Protein AF-A0AAV6BEP6-F1 (afdb_monomer)

pLDDT: mean 86.12, std 17.47, range [42.25, 98.31]

Solvent-accessible surface area (backbone atoms only — not comparable to full-atom values): 11469 Å² total; per-residue (Å²): 138,88,84,88,87,88,91,88,84,76,76,74,72,68,64,63,60,65,64,65,67,69,74,76,78,74,82,71,76,75,74,74,75,80,60,56,38,45,66,38,92,60,95,47,77,57,70,86,49,90,52,92,59,35,44,26,66,52,41,72,70,72,54,55,73,67,78,48,38,45,61,59,88,94,12,47,54,71,45,78,59,55,52,69,66,55,43,76,52,45,75,74,50,64,57,86,39,70,61,44,45,52,48,50,51,33,44,73,72,69,46,76,80,80,68,68,78,68,85,67,76,60,89,65,57,53,66,42,50,47,64,43,48,75,72,66,54,57,69,48,61,54,56,34,72,48,66,73,24,58,59,71,47,48,54,33,35,50,73,37,71,65,26,50,45,50,33,22,58,78,67,75,44,87,69,55,68,68,66,37,40,61,130

Mean predicted aligned error: 10.34 Å

Sequence (183 aa):
MMRNAGTRTLKAAVQSLALLLCLAGMASGQKTAKKMVPDNPSPHPAPEQPIPYSHKQHLAFSLTCARCHTNPEPGKLMTFPETSTCMQCHATIATDKPAIQKLATYASSKEPIPWVRVYKVLPGIAWSHRAHLAAGVKCETCHGAVAEMATMSEVTSVTTMYSCLNCHEMNHAKSSCDTCHKH

Nearest PDB structures (foldseek):
  8x2j-assembly1_A  TM=7.658E-01  e=1.895E-08  Chloroflexus aurantiacus J-10-fl
  6loe-assembly1_A  TM=6.858E-01  e=1.534E-07  Roseiflexus castenholzii DSM 13941
  6f0k-assembly1_A  TM=7.068E-01  e=3.629E-07  Rhodothermus marinus DSM 4252

Radius of gyration: 28.2 Å; Cα contacts (8 Å, |Δi|>4): 179; chains: 1; bounding box: 95×55×67 Å

Structure (mmCIF, N/CA/C/O backbone):
data_AF-A0AAV6BEP6-F1
#
_entry.id   AF-A0AAV6BEP6-F1
#
loop_
_atom_site.group_PDB
_atom_site.id
_atom_site.type_symbol
_atom_site.label_atom_id
_atom_site.label_alt_id
_atom_site.label_comp_id
_atom_site.label_asym_id
_atom_site.label_entity_id
_atom_site.label_seq_id
_atom_site.pdbx_PDB_ins_code
_atom_site.Cartn_x
_atom_site.Cartn_y
_atom_site.Cartn_z
_atom_site.occupancy
_atom_site.B_iso_or_equiv
_atom_site.auth_seq_id
_atom_site.auth_comp_id
_atom_site.auth_asym_id
_atom_site.auth_atom_id
_atom_site.pdbx_PDB_model_num
ATOM 1 N N . MET A 1 1 ? 72.414 -41.904 42.671 1.00 42.41 1 MET A N 1
ATOM 2 C CA . MET A 1 1 ? 71.860 -41.724 41.310 1.00 42.41 1 MET A CA 1
ATOM 3 C C . MET A 1 1 ? 71.098 -40.405 41.268 1.00 42.41 1 MET A C 1
ATOM 5 O O . MET A 1 1 ? 69.986 -40.337 41.767 1.00 42.41 1 MET A O 1
ATOM 9 N N . MET A 1 2 ? 71.728 -39.344 40.760 1.00 42.94 2 MET A N 1
ATOM 10 C CA . MET A 1 2 ? 71.116 -38.019 40.581 1.00 42.94 2 MET A CA 1
ATOM 11 C C . MET A 1 2 ? 70.456 -37.970 39.199 1.00 42.94 2 MET A C 1
ATOM 13 O O . MET A 1 2 ? 71.108 -38.298 38.209 1.00 42.94 2 MET A O 1
ATOM 17 N N . ARG A 1 3 ? 69.177 -37.584 39.112 1.00 45.72 3 ARG A N 1
ATOM 18 C CA . ARG A 1 3 ? 68.521 -37.269 37.834 1.00 45.72 3 ARG A CA 1
ATOM 19 C C . ARG A 1 3 ? 68.166 -35.789 37.786 1.00 45.72 3 ARG A C 1
ATOM 21 O O . ARG A 1 3 ? 67.521 -35.254 38.679 1.00 45.72 3 A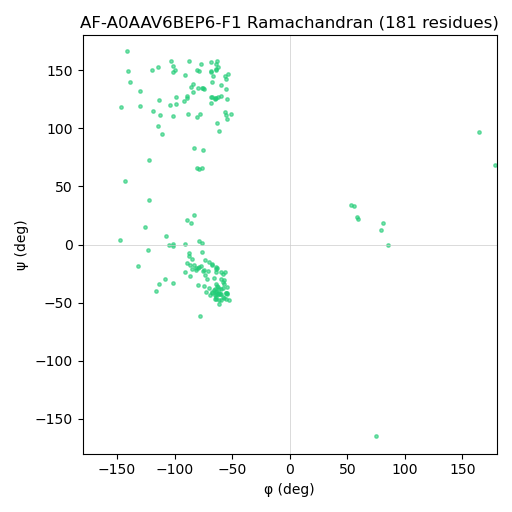RG A O 1
ATOM 28 N N . ASN A 1 4 ? 68.673 -35.180 36.723 1.00 42.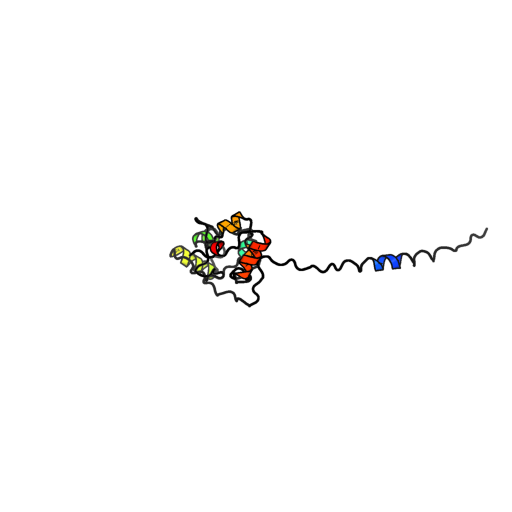25 4 ASN A N 1
ATOM 29 C CA . ASN A 1 4 ? 68.714 -33.767 36.406 1.00 42.25 4 ASN A CA 1
ATOM 30 C C . ASN A 1 4 ? 67.358 -33.302 35.848 1.00 42.25 4 ASN A C 1
ATOM 32 O O . ASN A 1 4 ? 66.782 -33.970 34.988 1.00 42.25 4 ASN A O 1
ATOM 36 N N . ALA A 1 5 ? 66.860 -32.166 36.333 1.00 54.03 5 ALA A N 1
ATOM 37 C CA . ALA A 1 5 ? 65.659 -31.501 35.845 1.00 54.03 5 ALA A CA 1
ATOM 38 C C . ALA A 1 5 ? 66.074 -30.288 35.009 1.00 54.03 5 ALA A C 1
ATOM 40 O O . ALA A 1 5 ? 66.719 -29.379 35.518 1.00 54.03 5 ALA A O 1
ATOM 41 N N . GLY A 1 6 ? 65.688 -30.249 33.735 1.00 50.41 6 GLY A N 1
ATOM 42 C CA . GLY A 1 6 ? 65.869 -29.043 32.933 1.00 50.41 6 GLY A CA 1
ATOM 43 C C . GLY A 1 6 ? 65.727 -29.294 31.444 1.00 50.41 6 GLY A C 1
ATOM 44 O O . GLY A 1 6 ? 66.695 -29.700 30.830 1.00 50.41 6 GLY A O 1
ATOM 45 N N . THR A 1 7 ? 64.531 -29.042 30.899 1.00 55.84 7 THR A N 1
ATOM 46 C CA . THR A 1 7 ? 64.267 -28.569 29.518 1.00 55.84 7 THR A CA 1
ATOM 47 C C . THR A 1 7 ? 62.746 -28.449 29.310 1.00 55.84 7 THR A C 1
ATOM 49 O O . THR A 1 7 ? 62.134 -29.243 28.596 1.00 55.84 7 THR A O 1
ATOM 52 N N . ARG A 1 8 ? 62.076 -27.495 29.969 1.00 54.59 8 ARG A N 1
ATOM 53 C CA . ARG A 1 8 ? 60.639 -27.217 29.748 1.00 54.59 8 ARG A CA 1
ATOM 54 C C . ARG A 1 8 ? 60.334 -25.715 29.823 1.00 54.59 8 ARG A C 1
ATOM 56 O O . ARG A 1 8 ? 59.490 -25.317 30.608 1.00 54.59 8 ARG A O 1
ATOM 63 N N . THR A 1 9 ? 61.003 -24.863 29.044 1.00 55.41 9 THR A N 1
ATOM 64 C CA . THR A 1 9 ? 60.701 -23.410 29.112 1.00 55.41 9 THR A CA 1
ATOM 65 C C . THR A 1 9 ? 60.839 -22.589 27.824 1.00 55.41 9 THR A C 1
ATOM 67 O O . THR A 1 9 ? 60.587 -21.395 27.892 1.00 55.41 9 THR A O 1
ATOM 70 N N . LEU A 1 10 ? 61.142 -23.148 26.639 1.00 52.97 10 LEU A N 1
ATOM 71 C CA . LEU A 1 10 ? 61.363 -22.294 25.444 1.00 52.97 10 LEU A CA 1
ATOM 72 C C . LEU A 1 10 ? 60.506 -22.539 24.189 1.00 52.97 10 LEU A C 1
ATOM 74 O O . LEU A 1 10 ? 60.589 -21.740 23.264 1.00 52.97 10 LEU A O 1
ATOM 78 N N . LYS A 1 11 ? 59.633 -23.554 24.125 1.00 46.16 11 LYS A N 1
ATOM 79 C CA . LYS A 1 11 ? 58.788 -23.766 22.922 1.00 46.16 11 LYS A CA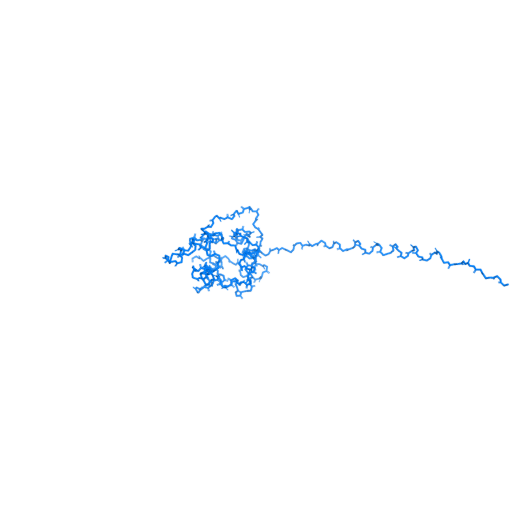 1
ATOM 80 C C . LYS A 1 11 ? 57.436 -23.035 22.929 1.00 46.16 11 LYS A C 1
ATOM 82 O O . LYS A 1 11 ? 56.836 -22.895 21.871 1.00 46.16 11 LYS A O 1
ATOM 87 N N . ALA A 1 12 ? 56.966 -22.542 24.075 1.00 49.41 12 ALA A N 1
ATOM 88 C CA . ALA A 1 12 ? 55.614 -21.983 24.191 1.00 49.41 12 ALA A CA 1
ATOM 89 C C . ALA A 1 12 ? 55.482 -20.511 23.743 1.00 49.41 12 ALA A C 1
ATOM 91 O O . ALA A 1 12 ? 54.374 -20.062 23.476 1.00 49.41 12 ALA A O 1
ATOM 92 N N . ALA A 1 13 ? 56.581 -19.755 23.631 1.00 50.66 13 ALA A N 1
ATOM 93 C CA . ALA A 1 13 ? 56.510 -18.317 23.340 1.00 50.66 13 ALA A CA 1
ATOM 94 C C . ALA A 1 13 ? 56.401 -17.975 21.839 1.00 50.66 13 ALA A C 1
ATOM 96 O O . ALA A 1 13 ? 55.923 -16.899 21.494 1.00 50.66 13 ALA A O 1
ATOM 97 N N . VAL A 1 14 ? 56.803 -18.878 20.934 1.00 48.31 14 VAL A N 1
ATOM 98 C CA . VAL A 1 14 ? 56.856 -18.588 19.483 1.00 48.31 14 VAL A CA 1
ATOM 99 C C . VAL A 1 14 ? 55.545 -18.942 18.761 1.00 48.31 14 VAL A C 1
ATOM 101 O O . VAL A 1 14 ? 55.223 -18.342 17.740 1.00 48.31 14 VAL A O 1
ATOM 104 N N . GLN A 1 15 ? 54.730 -19.856 19.303 1.00 46.62 15 GLN A N 1
ATOM 105 C CA . GLN A 1 15 ? 53.445 -20.238 18.691 1.00 46.62 15 GLN A CA 1
ATOM 106 C C . GLN A 1 15 ? 52.299 -19.259 18.990 1.00 46.62 15 GLN A C 1
ATOM 108 O O . GLN A 1 15 ? 51.336 -19.200 18.228 1.00 46.62 15 GLN A O 1
ATOM 113 N N . SER A 1 16 ? 52.413 -18.443 20.040 1.00 51.16 16 SER A N 1
ATOM 114 C CA . SER A 1 16 ? 51.368 -17.485 20.424 1.00 51.16 16 SER A CA 1
ATOM 115 C C . SER A 1 16 ? 51.353 -16.215 19.565 1.00 51.16 16 SER A C 1
ATOM 117 O O . SER A 1 16 ? 50.335 -15.533 19.513 1.00 51.16 16 SER A O 1
ATOM 119 N N . LEU A 1 17 ? 52.447 -15.900 18.855 1.00 47.22 17 LEU A N 1
ATOM 120 C CA . LEU A 1 17 ? 52.534 -14.694 18.019 1.00 47.22 17 LEU A CA 1
ATOM 121 C C . LEU A 1 17 ? 51.988 -14.911 16.594 1.00 47.22 17 LEU A C 1
ATOM 123 O O . LEU A 1 17 ? 51.474 -13.978 15.984 1.00 47.22 17 LEU A O 1
ATOM 127 N N . ALA A 1 18 ? 52.020 -16.146 16.079 1.00 48.56 18 ALA A N 1
ATOM 128 C CA . ALA A 1 18 ? 51.484 -16.474 14.753 1.00 48.56 18 ALA A CA 1
ATOM 129 C C . ALA A 1 18 ? 49.942 -16.493 14.711 1.00 48.56 18 ALA A C 1
ATOM 131 O O . ALA A 1 18 ? 49.348 -16.231 13.666 1.00 48.56 18 ALA A O 1
ATOM 132 N N . LEU A 1 19 ? 49.283 -16.753 15.847 1.00 47.16 19 LEU A N 1
ATOM 133 C CA . LEU A 1 19 ? 47.820 -16.819 15.925 1.00 47.16 19 LEU A CA 1
ATOM 134 C C . LEU A 1 19 ? 47.157 -15.431 16.033 1.00 47.16 19 LEU A C 1
ATOM 136 O O . LEU A 1 19 ? 46.004 -15.276 15.641 1.00 47.16 19 LEU A O 1
ATOM 140 N N . LEU A 1 20 ? 47.889 -14.405 16.487 1.00 48.56 20 LEU A N 1
ATOM 141 C CA . LEU A 1 20 ? 47.389 -13.024 16.537 1.00 48.56 20 LEU A CA 1
ATOM 142 C C . LEU A 1 20 ? 47.445 -12.291 15.185 1.00 48.56 20 LEU A C 1
ATOM 144 O O . LEU A 1 20 ? 46.694 -11.338 14.997 1.00 48.56 20 LEU A O 1
ATOM 148 N N . LEU A 1 21 ? 48.265 -12.732 14.222 1.00 47.47 21 LEU A N 1
ATOM 149 C CA . LEU A 1 21 ? 48.338 -12.093 12.897 1.00 47.47 21 LEU A CA 1
ATOM 150 C C . LEU A 1 21 ? 47.280 -12.585 11.890 1.00 47.47 21 LEU A C 1
ATOM 152 O O . LEU A 1 21 ? 47.083 -11.934 10.868 1.00 47.47 21 LEU A O 1
ATOM 156 N N . CYS A 1 22 ? 46.559 -13.679 12.161 1.00 46.09 22 CYS A N 1
ATOM 157 C CA . CYS A 1 22 ? 45.515 -14.175 11.247 1.00 46.09 22 CYS A CA 1
ATOM 158 C C . CYS A 1 22 ? 44.124 -13.546 11.467 1.00 46.09 22 CYS A C 1
ATOM 160 O O . CYS A 1 22 ? 43.240 -13.722 10.633 1.00 46.09 22 CYS A O 1
ATOM 162 N N . LEU A 1 23 ? 43.909 -12.788 12.549 1.00 52.00 23 LEU A N 1
ATOM 163 C CA . LEU A 1 23 ? 42.610 -12.167 12.865 1.00 52.00 23 LEU A CA 1
ATOM 164 C C . LEU A 1 23 ? 42.395 -10.784 12.221 1.00 52.00 23 LEU A C 1
ATOM 166 O O . LEU A 1 23 ? 41.290 -10.253 12.282 1.00 52.00 23 LEU A O 1
ATOM 170 N N . ALA A 1 24 ? 43.406 -10.202 11.571 1.00 53.81 24 ALA A N 1
ATOM 171 C CA . ALA A 1 24 ? 43.323 -8.849 11.007 1.00 53.81 24 ALA A CA 1
ATOM 172 C C . ALA A 1 24 ? 42.843 -8.788 9.536 1.00 53.81 24 ALA A C 1
ATOM 174 O O . ALA A 1 24 ? 42.759 -7.704 8.965 1.00 53.81 24 ALA A O 1
ATOM 175 N N . GLY A 1 25 ? 42.537 -9.926 8.900 1.00 51.12 25 GLY A N 1
ATOM 176 C CA . GLY A 1 25 ? 42.370 -10.009 7.440 1.00 51.12 25 GLY A CA 1
ATOM 177 C C . GLY A 1 25 ? 40.942 -10.036 6.883 1.00 51.12 25 GLY A C 1
ATOM 178 O O . GLY A 1 25 ? 40.792 -10.099 5.667 1.00 51.12 25 GLY A O 1
ATOM 179 N N . MET A 1 26 ? 39.888 -10.015 7.709 1.00 56.22 26 MET A N 1
ATOM 180 C CA . MET A 1 26 ? 38.500 -10.168 7.225 1.00 56.22 26 MET A CA 1
ATOM 181 C C . MET A 1 26 ? 37.573 -9.007 7.587 1.00 56.22 26 MET A C 1
ATOM 183 O O . MET A 1 26 ? 36.383 -9.196 7.813 1.00 56.22 26 MET A O 1
ATOM 187 N N . ALA A 1 27 ? 38.075 -7.775 7.546 1.00 54.50 27 ALA A N 1
ATOM 188 C CA . ALA A 1 27 ? 37.211 -6.623 7.299 1.00 54.50 27 ALA A CA 1
ATOM 189 C C . ALA A 1 27 ? 36.960 -6.516 5.784 1.00 54.50 27 ALA A C 1
ATOM 191 O O . ALA A 1 27 ? 37.425 -5.592 5.119 1.00 54.50 27 ALA A O 1
ATOM 192 N N . SER A 1 28 ? 36.261 -7.502 5.209 1.00 54.78 28 SER A N 1
ATOM 193 C CA . SER A 1 28 ? 35.686 -7.328 3.874 1.00 54.78 28 SER A CA 1
ATOM 194 C C . SER A 1 28 ? 34.664 -6.207 3.978 1.00 54.78 28 SER A C 1
ATOM 196 O O . SER A 1 28 ? 33.587 -6.398 4.539 1.00 54.78 28 SER A O 1
ATOM 198 N N . GLY A 1 29 ? 35.024 -5.026 3.473 1.00 47.75 29 GLY A N 1
ATOM 199 C CA . GLY A 1 29 ? 34.084 -3.936 3.281 1.00 47.75 29 GLY A CA 1
ATOM 200 C C . GLY A 1 29 ? 32.887 -4.479 2.514 1.00 47.75 29 GLY A C 1
ATOM 201 O O . GLY A 1 29 ? 33.014 -4.882 1.356 1.00 47.75 29 GLY A O 1
ATOM 202 N N . GLN A 1 30 ? 31.733 -4.540 3.176 1.00 49.28 30 GLN A N 1
ATOM 203 C CA . GLN A 1 30 ? 30.475 -4.812 2.507 1.0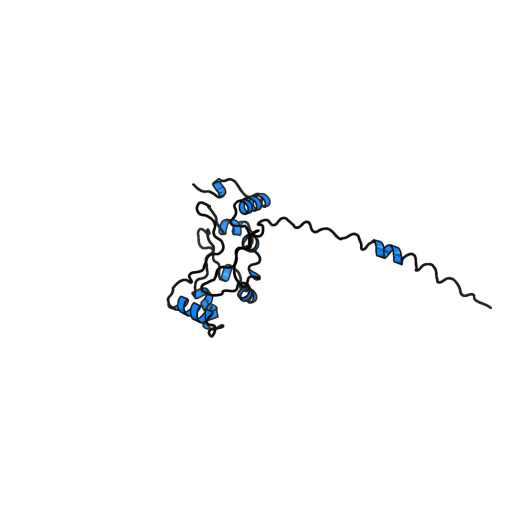0 49.28 30 GLN A CA 1
ATOM 204 C C . GLN A 1 30 ? 30.279 -3.667 1.516 1.00 49.28 30 GLN A C 1
ATOM 206 O O . GLN A 1 30 ? 29.853 -2.578 1.894 1.00 49.28 30 GLN A O 1
ATOM 211 N N . LYS A 1 31 ? 30.631 -3.888 0.244 1.00 48.50 31 LYS A N 1
ATOM 212 C CA . LYS A 1 31 ? 30.101 -3.067 -0.840 1.00 48.50 31 LYS A CA 1
ATOM 213 C C . LYS A 1 31 ? 28.592 -3.160 -0.678 1.00 48.50 31 LYS A C 1
ATOM 215 O O . LYS A 1 31 ? 28.027 -4.238 -0.853 1.00 48.50 31 LYS A O 1
ATOM 220 N N . THR A 1 32 ? 27.968 -2.077 -0.235 1.00 54.44 32 THR A N 1
ATOM 221 C CA . THR A 1 32 ? 26.521 -2.000 -0.100 1.00 54.44 32 THR A CA 1
ATOM 222 C C . THR A 1 32 ? 25.947 -2.342 -1.467 1.00 54.44 32 THR A C 1
ATOM 224 O O . THR A 1 32 ? 26.184 -1.636 -2.447 1.00 54.44 32 THR A O 1
ATOM 227 N N . ALA A 1 33 ? 25.291 -3.499 -1.575 1.00 61.50 33 ALA A N 1
ATOM 228 C CA . ALA A 1 33 ? 24.665 -3.900 -2.822 1.00 61.50 33 ALA A CA 1
ATOM 229 C C . ALA A 1 33 ? 23.718 -2.769 -3.243 1.00 61.50 33 ALA A C 1
ATOM 231 O O . ALA A 1 33 ? 22.891 -2.323 -2.442 1.00 61.50 33 ALA A O 1
ATOM 232 N N . LYS A 1 34 ? 23.883 -2.258 -4.468 1.00 69.31 34 LYS A N 1
ATOM 233 C CA . LYS A 1 34 ? 23.046 -1.180 -5.001 1.00 69.31 34 LYS A CA 1
ATOM 234 C C . LYS A 1 34 ? 21.587 -1.643 -4.930 1.00 69.31 34 LYS A C 1
ATOM 236 O O . LYS A 1 34 ? 21.224 -2.618 -5.584 1.00 69.31 34 LYS A O 1
ATOM 241 N N . LYS A 1 35 ? 20.761 -0.984 -4.106 1.00 82.44 35 LYS A N 1
ATOM 242 C CA . LYS A 1 35 ? 19.319 -1.267 -4.045 1.00 82.44 35 LYS A CA 1
ATOM 243 C C . LYS A 1 35 ? 18.700 -1.015 -5.421 1.00 82.44 35 LYS A C 1
ATOM 245 O O . LYS A 1 35 ? 18.998 -0.012 -6.066 1.00 82.44 35 LYS A O 1
ATOM 250 N N . MET A 1 36 ? 17.820 -1.921 -5.841 1.00 88.12 36 MET A N 1
ATOM 251 C CA . MET A 1 36 ? 17.145 -1.863 -7.142 1.00 88.12 36 MET A CA 1
ATOM 252 C C . MET A 1 36 ? 16.202 -0.659 -7.249 1.00 88.12 36 MET A C 1
ATOM 254 O O . MET A 1 36 ? 16.166 0.026 -8.268 1.00 88.12 36 MET A O 1
ATOM 258 N N . VAL A 1 37 ? 15.513 -0.370 -6.145 1.00 93.94 37 VAL A N 1
ATOM 259 C CA . VAL A 1 37 ? 14.777 0.868 -5.901 1.00 93.94 37 VAL A CA 1
ATOM 260 C C . VAL A 1 37 ? 15.421 1.530 -4.678 1.00 93.94 37 VAL A C 1
ATOM 262 O O . VAL A 1 37 ? 15.402 0.938 -3.595 1.00 93.94 37 VAL A O 1
ATOM 265 N N . PRO A 1 38 ? 16.042 2.709 -4.824 1.00 93.38 38 PRO A N 1
ATOM 266 C CA . PRO A 1 38 ? 16.652 3.419 -3.706 1.00 93.38 38 PRO A CA 1
ATOM 267 C C . PRO A 1 38 ? 15.623 3.946 -2.705 1.00 93.38 38 PRO A C 1
ATOM 269 O O . PRO A 1 38 ? 14.469 4.219 -3.053 1.00 93.38 38 PRO A O 1
ATOM 272 N N . ASP A 1 39 ? 16.081 4.173 -1.477 1.00 92.94 39 ASP A N 1
ATOM 273 C CA . ASP A 1 39 ? 15.308 4.896 -0.469 1.00 92.94 39 ASP A CA 1
ATOM 274 C C . ASP A 1 39 ? 15.086 6.353 -0.912 1.00 92.94 39 ASP A C 1
ATOM 276 O O . ASP A 1 39 ? 15.850 6.895 -1.719 1.00 92.94 39 ASP A O 1
ATOM 280 N N . ASN A 1 40 ? 14.029 6.989 -0.410 1.00 90.56 40 ASN A N 1
ATOM 281 C CA . ASN A 1 40 ? 13.775 8.394 -0.696 1.00 90.56 40 ASN A CA 1
ATOM 282 C C . ASN A 1 40 ? 14.851 9.272 -0.036 1.00 90.56 40 ASN A C 1
ATOM 284 O O . ASN A 1 40 ? 15.070 9.159 1.172 1.00 90.56 40 ASN A O 1
ATOM 288 N N . PRO A 1 41 ? 15.520 10.160 -0.795 1.00 87.44 41 PRO A N 1
ATOM 289 C CA . PRO A 1 41 ? 16.573 11.015 -0.250 1.00 87.44 41 PRO A CA 1
ATOM 290 C C . PRO A 1 41 ? 16.014 12.165 0.596 1.00 87.44 41 PRO A C 1
ATOM 292 O O . PRO A 1 41 ? 16.719 12.715 1.439 1.00 87.44 41 PRO A O 1
ATOM 295 N N . SER A 1 42 ? 14.757 12.543 0.367 1.00 85.75 42 SER A N 1
ATOM 296 C CA . SER A 1 42 ? 14.062 13.575 1.129 1.00 85.75 42 SER A CA 1
ATOM 297 C C . SER A 1 42 ? 13.116 12.942 2.150 1.00 85.75 42 SER A C 1
ATOM 299 O O . SER A 1 42 ? 12.571 11.871 1.892 1.00 85.75 42 SER A O 1
ATOM 301 N N . PRO A 1 43 ? 12.879 13.580 3.307 1.00 82.62 43 PRO A N 1
ATOM 302 C CA . PRO A 1 43 ? 11.853 13.120 4.231 1.00 82.62 43 PRO A CA 1
ATOM 303 C C . PRO A 1 43 ? 10.460 13.239 3.600 1.00 82.62 43 PRO A C 1
ATOM 305 O O . PRO A 1 43 ? 10.048 14.329 3.209 1.00 82.62 43 PRO A O 1
ATOM 308 N N . HIS A 1 44 ? 9.715 12.135 3.566 1.00 88.56 44 HIS A N 1
ATOM 309 C CA . HIS A 1 44 ? 8.280 12.120 3.272 1.00 88.56 44 HIS A CA 1
ATOM 310 C C . HIS A 1 44 ? 7.537 11.733 4.555 1.00 88.56 44 HIS A C 1
ATOM 312 O O . HIS A 1 44 ? 7.434 10.540 4.863 1.00 88.56 44 HIS A O 1
ATOM 318 N N . PRO A 1 45 ? 7.063 12.710 5.352 1.00 90.50 45 PRO A N 1
ATOM 319 C CA . PRO A 1 45 ? 6.324 12.426 6.574 1.00 90.50 45 PRO A CA 1
ATOM 320 C C . PRO A 1 45 ? 5.098 11.557 6.295 1.00 90.50 45 PRO A C 1
ATOM 322 O O . PRO A 1 45 ? 4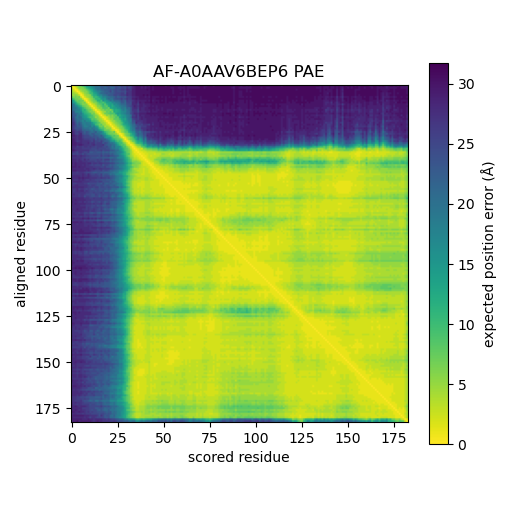.447 11.688 5.256 1.00 90.50 45 PRO A O 1
ATOM 325 N N . ALA A 1 46 ? 4.773 10.670 7.234 1.00 93.94 46 ALA A N 1
ATOM 326 C CA . ALA A 1 46 ? 3.557 9.878 7.138 1.00 93.94 46 ALA A CA 1
ATOM 327 C C . ALA A 1 46 ? 2.333 10.813 7.165 1.00 93.94 46 ALA A C 1
ATOM 329 O O . ALA A 1 46 ? 2.232 11.630 8.085 1.00 93.94 46 ALA A O 1
ATOM 330 N N . PRO A 1 47 ? 1.407 10.722 6.193 1.00 94.31 47 PRO A N 1
ATOM 331 C CA . PRO A 1 47 ? 0.189 11.515 6.242 1.00 94.31 47 PRO A CA 1
ATOM 332 C C . PRO A 1 47 ? -0.702 11.042 7.392 1.00 94.31 47 PRO A C 1
ATOM 334 O O . PRO A 1 47 ? -0.732 9.854 7.727 1.00 94.31 47 PRO A O 1
ATOM 337 N N . GLU A 1 48 ? -1.475 11.965 7.958 1.00 95.75 48 GLU A N 1
ATOM 338 C CA . GLU A 1 48 ? -2.530 11.610 8.899 1.00 95.75 48 GLU A CA 1
ATOM 339 C C . GLU A 1 48 ? -3.598 10.775 8.179 1.00 95.75 48 GLU A C 1
ATOM 341 O O . GLU A 1 48 ? -4.112 11.157 7.126 1.00 95.75 48 GLU A O 1
ATOM 346 N N . GLN A 1 49 ? -3.899 9.601 8.732 1.00 97.19 49 GLN A N 1
ATOM 347 C CA . GLN A 1 49 ? -4.896 8.690 8.180 1.00 97.19 49 GLN A CA 1
ATOM 348 C C . GLN A 1 49 ? -6.220 8.826 8.935 1.00 97.19 49 GLN A C 1
ATOM 350 O O . GLN A 1 49 ? -6.206 9.057 10.145 1.00 97.19 49 GLN A O 1
ATOM 355 N N . PRO A 1 50 ? -7.373 8.582 8.284 1.00 96.56 50 PRO A N 1
ATOM 356 C CA . PRO A 1 50 ? -8.668 8.624 8.964 1.00 96.56 50 PRO A CA 1
ATOM 357 C C . PRO A 1 50 ? -8.760 7.657 10.151 1.00 96.56 50 PRO A C 1
ATOM 359 O O . PRO A 1 50 ? -9.464 7.941 11.122 1.00 96.56 50 PRO A O 1
ATOM 362 N N . ILE A 1 51 ? -8.072 6.516 10.061 1.00 96.75 51 ILE A N 1
ATOM 363 C CA . ILE A 1 51 ? -7.918 5.519 11.121 1.00 96.75 51 ILE A CA 1
ATOM 364 C C . ILE A 1 51 ? -6.418 5.200 11.240 1.00 96.75 51 ILE A C 1
ATOM 366 O O . ILE A 1 51 ? -5.784 4.935 10.214 1.00 96.75 51 ILE A O 1
ATOM 370 N N . PRO A 1 52 ? -5.835 5.189 12.454 1.00 96.25 52 PRO A N 1
ATOM 371 C CA . PRO A 1 52 ? -4.415 4.903 12.656 1.00 96.25 52 PRO A CA 1
ATOM 372 C C . PRO A 1 52 ? -4.125 3.402 12.494 1.00 96.25 52 PRO A C 1
ATOM 374 O O . PRO A 1 52 ? -4.062 2.647 13.464 1.00 96.25 52 PRO A O 1
ATOM 377 N N . TYR A 1 53 ? -3.987 2.949 11.248 1.00 97.12 53 TYR A N 1
ATOM 378 C CA . TYR A 1 53 ? -3.683 1.557 10.918 1.00 97.12 53 TYR A CA 1
ATOM 379 C C . TYR A 1 53 ? -2.177 1.268 10.978 1.00 97.12 53 TYR A C 1
ATOM 381 O O . TYR A 1 53 ? -1.382 1.967 10.352 1.00 97.12 53 TYR A O 1
ATOM 389 N N . SER A 1 54 ? -1.807 0.181 11.663 1.00 97.69 54 SER A N 1
ATOM 390 C CA . SER A 1 54 ? -0.421 -0.276 11.820 1.00 97.69 54 SER A CA 1
ATOM 391 C C . SER A 1 54 ? -0.174 -1.596 11.098 1.00 97.69 54 SER A C 1
ATOM 393 O O . SER A 1 54 ? -0.664 -2.638 11.536 1.00 97.69 54 SER A O 1
ATOM 395 N N . HIS A 1 55 ? 0.625 -1.578 10.023 1.00 97.69 55 HIS A N 1
ATOM 396 C CA . HIS A 1 55 ? 1.056 -2.810 9.348 1.00 97.69 55 HIS A CA 1
ATOM 397 C C . HIS A 1 55 ? 1.871 -3.687 10.295 1.00 97.69 55 HIS A C 1
ATOM 399 O O . HIS A 1 55 ? 1.619 -4.886 10.371 1.00 97.69 55 HIS A O 1
ATOM 405 N N . LYS A 1 56 ? 2.765 -3.076 11.084 1.00 97.75 56 LYS A N 1
ATOM 406 C CA . LYS A 1 56 ? 3.574 -3.771 12.091 1.00 97.75 56 LYS A CA 1
ATOM 407 C C . LYS A 1 56 ? 2.740 -4.613 13.045 1.00 97.75 56 LYS A C 1
ATOM 409 O O . LYS A 1 56 ? 3.045 -5.777 13.282 1.00 97.75 56 LYS A O 1
ATOM 414 N N . GLN A 1 57 ? 1.662 -4.042 13.577 1.00 97.06 57 GLN A N 1
ATOM 415 C CA . GLN A 1 57 ? 0.808 -4.767 14.509 1.00 97.06 57 GLN A CA 1
ATOM 416 C C . GLN A 1 57 ? 0.036 -5.894 13.815 1.00 97.06 57 GLN A C 1
ATOM 418 O O . GLN A 1 57 ? -0.048 -6.989 14.356 1.00 97.06 57 GLN A O 1
ATOM 423 N N . HIS A 1 58 ? -0.522 -5.648 12.629 1.00 97.44 58 HIS A N 1
ATOM 424 C CA . HIS A 1 58 ? -1.339 -6.646 11.932 1.00 97.44 58 HIS A CA 1
ATOM 425 C C . HIS A 1 58 ? -0.503 -7.816 11.398 1.00 97.44 58 HIS A C 1
ATOM 427 O O . HIS A 1 58 ? -0.929 -8.966 11.479 1.00 97.44 58 HIS A O 1
ATOM 433 N N . LEU A 1 59 ? 0.706 -7.549 10.905 1.00 96.88 59 LEU A N 1
ATOM 434 C CA . LEU A 1 59 ? 1.609 -8.583 10.397 1.00 96.88 59 LEU A CA 1
ATOM 435 C C . LEU A 1 59 ? 2.246 -9.410 11.527 1.00 96.88 59 LEU A C 1
ATOM 437 O O . LEU A 1 59 ? 2.567 -10.577 11.310 1.00 96.88 59 LEU A O 1
ATOM 441 N N . ALA A 1 60 ? 2.311 -8.883 12.758 1.00 96.50 60 ALA A N 1
ATOM 442 C CA . ALA A 1 60 ? 2.682 -9.665 13.942 1.00 96.50 60 ALA A CA 1
ATOM 443 C C . ALA A 1 60 ? 1.682 -10.798 14.265 1.00 96.50 60 ALA A C 1
ATOM 445 O O . ALA A 1 60 ? 2.057 -11.768 14.917 1.00 96.50 60 ALA A O 1
ATOM 446 N N . PHE A 1 61 ? 0.441 -10.724 13.764 1.00 95.38 61 PHE A N 1
ATOM 447 C CA . PHE A 1 61 ? -0.554 -11.805 13.843 1.00 95.38 61 PHE A CA 1
ATOM 448 C C . PHE A 1 61 ? -0.490 -12.776 12.650 1.00 95.38 61 PHE A C 1
ATOM 450 O O . PHE A 1 61 ? -1.472 -13.449 12.343 1.00 95.38 61 PHE A O 1
ATOM 457 N N . SER A 1 62 ? 0.647 -12.831 11.946 1.00 93.44 62 SER A N 1
AT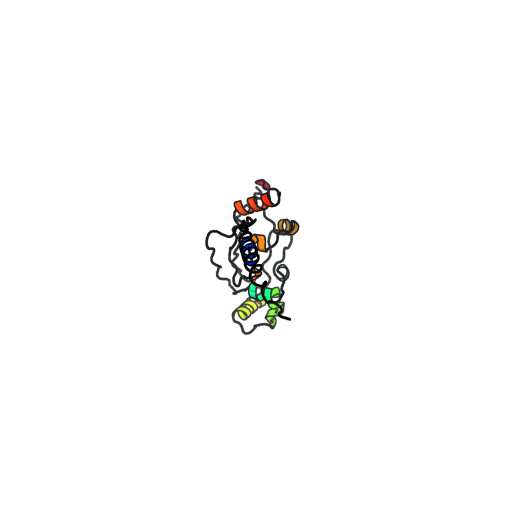OM 458 C CA . SER A 1 62 ? 0.878 -13.722 10.796 1.00 93.44 62 SER A CA 1
ATOM 459 C C . SER A 1 62 ? -0.110 -13.536 9.636 1.00 93.44 62 SER A C 1
ATOM 461 O O . SER A 1 62 ? -0.313 -14.440 8.824 1.00 93.44 62 SER A O 1
ATOM 463 N N . LEU A 1 63 ? -0.719 -12.353 9.530 1.00 96.19 63 LEU A N 1
ATOM 464 C CA . LEU A 1 63 ? -1.510 -11.983 8.363 1.00 96.19 63 LEU A CA 1
ATOM 465 C C . LEU A 1 63 ? -0.597 -11.811 7.145 1.00 96.19 63 LEU A C 1
ATOM 467 O O . LEU A 1 63 ? 0.557 -11.404 7.261 1.00 96.19 63 LEU A O 1
ATOM 471 N N . THR A 1 64 ? -1.121 -12.106 5.958 1.00 95.19 64 THR A N 1
ATOM 472 C CA . THR A 1 64 ? -0.389 -11.945 4.695 1.00 95.19 64 THR A CA 1
ATOM 473 C C . THR A 1 64 ? -0.824 -10.673 3.974 1.00 95.19 64 THR A C 1
ATOM 475 O O . THR A 1 64 ? -1.965 -10.230 4.107 1.00 95.19 64 THR A O 1
ATOM 478 N N . CYS A 1 65 ? 0.050 -10.098 3.143 1.00 95.31 65 CYS A N 1
ATOM 479 C CA . CYS A 1 65 ? -0.260 -8.889 2.367 1.00 95.31 65 CYS A CA 1
ATOM 480 C C . CYS A 1 65 ? -1.540 -9.057 1.524 1.00 95.31 65 CYS A C 1
ATOM 482 O O . CYS A 1 65 ? -2.402 -8.177 1.502 1.00 95.31 65 CYS A O 1
ATOM 484 N N . ALA A 1 66 ? -1.686 -10.225 0.888 1.00 93.31 66 ALA A N 1
ATOM 485 C CA . ALA A 1 66 ? -2.813 -10.569 0.021 1.00 93.31 66 ALA A CA 1
ATOM 486 C C . ALA A 1 66 ? -4.152 -10.699 0.765 1.00 93.31 66 ALA A C 1
ATOM 488 O O . ALA A 1 66 ? -5.209 -10.656 0.140 1.00 93.31 66 ALA A O 1
ATOM 489 N N . ARG A 1 67 ? -4.131 -10.833 2.100 1.00 94.94 67 ARG A N 1
ATOM 490 C CA . ARG A 1 67 ? -5.355 -10.898 2.904 1.00 94.94 67 ARG A CA 1
ATOM 491 C C . ARG A 1 67 ? -6.163 -9.603 2.832 1.00 94.94 67 ARG A C 1
ATOM 493 O O . ARG A 1 67 ? -7.391 -9.664 2.898 1.00 94.94 67 ARG A O 1
ATOM 500 N N . CYS A 1 68 ? -5.477 -8.465 2.720 1.00 95.56 68 CYS A N 1
ATOM 501 C CA . CYS A 1 68 ? -6.081 -7.131 2.700 1.00 95.56 68 CYS A CA 1
ATOM 502 C C . CYS A 1 68 ? -5.913 -6.435 1.344 1.00 95.56 68 CYS A C 1
ATOM 504 O O . CYS A 1 68 ? -6.793 -5.687 0.923 1.00 95.56 68 CYS A O 1
ATOM 506 N N . HIS A 1 69 ? -4.798 -6.679 0.655 1.00 95.75 69 HIS A N 1
ATOM 507 C CA . HIS A 1 69 ? -4.505 -6.071 -0.636 1.00 95.75 69 HIS A CA 1
ATOM 508 C C . HIS A 1 69 ? -4.780 -7.058 -1.761 1.00 95.75 69 HIS A C 1
ATOM 510 O O . HIS A 1 69 ? -4.036 -8.017 -1.960 1.00 95.75 69 HIS A O 1
ATOM 516 N N . THR A 1 70 ? -5.824 -6.787 -2.539 1.00 94.94 70 THR A N 1
ATOM 517 C CA . THR A 1 70 ? -6.171 -7.591 -3.716 1.00 94.94 70 THR A CA 1
ATOM 518 C C . THR A 1 70 ? -5.756 -6.881 -5.005 1.00 94.94 70 THR A C 1
ATOM 520 O O . THR A 1 70 ? -5.576 -5.662 -5.022 1.00 94.94 70 THR A O 1
ATOM 523 N N . ASN A 1 71 ? -5.592 -7.642 -6.090 1.00 95.69 71 ASN A N 1
ATOM 524 C CA . ASN A 1 71 ? -5.246 -7.124 -7.416 1.00 95.69 71 ASN A CA 1
ATOM 525 C C . ASN A 1 71 ? -6.308 -7.521 -8.458 1.00 95.69 71 ASN A C 1
ATOM 527 O O . ASN A 1 71 ? -6.064 -8.418 -9.272 1.00 95.69 71 ASN A O 1
ATOM 531 N N . PRO A 1 72 ? -7.500 -6.900 -8.427 1.00 94.25 72 PRO A N 1
ATOM 532 C CA . PRO A 1 72 ? -8.563 -7.217 -9.376 1.00 94.25 72 PRO A CA 1
ATOM 533 C C . PRO A 1 72 ? -8.141 -6.875 -10.811 1.00 94.25 72 PRO A C 1
ATOM 535 O O . PRO A 1 72 ? -7.251 -6.048 -11.024 1.00 94.25 72 PRO A O 1
ATOM 538 N N . GLU A 1 73 ? -8.773 -7.504 -11.804 1.00 93.25 73 GLU A N 1
ATOM 539 C CA . GLU A 1 73 ? -8.517 -7.218 -13.223 1.00 93.25 73 GLU A CA 1
ATOM 540 C C . GLU A 1 73 ? -8.710 -5.724 -13.556 1.00 93.25 73 GLU A C 1
ATOM 542 O O . GLU A 1 73 ? -9.620 -5.092 -13.016 1.00 93.25 73 GLU A O 1
ATOM 547 N N . PRO A 1 74 ? -7.878 -5.125 -14.436 1.00 92.19 74 PRO A N 1
ATOM 548 C CA . PRO A 1 74 ? -6.761 -5.722 -15.186 1.00 92.19 74 PRO A CA 1
ATOM 549 C C . PRO A 1 74 ? -5.426 -5.738 -14.409 1.00 92.19 74 PRO A C 1
ATOM 551 O O . PRO A 1 74 ? -4.342 -5.801 -14.986 1.00 92.19 74 PRO A O 1
ATOM 554 N N . GLY A 1 75 ? -5.466 -5.584 -13.085 1.00 93.81 75 GLY A N 1
ATOM 555 C CA . GLY A 1 75 ? -4.295 -5.693 -12.222 1.00 93.81 75 GLY A CA 1
ATOM 556 C C . GLY A 1 75 ? -3.413 -4.449 -12.162 1.00 93.81 75 GLY A C 1
ATOM 557 O O . GLY A 1 75 ? -2.251 -4.526 -11.755 1.00 93.81 75 GLY A O 1
ATOM 558 N N . LYS A 1 76 ? -3.941 -3.287 -12.564 1.00 92.75 76 LYS A N 1
ATOM 559 C CA . LYS A 1 76 ? -3.202 -2.015 -12.525 1.00 92.75 76 LYS A CA 1
ATOM 560 C C . LYS A 1 76 ? -2.849 -1.596 -11.095 1.00 92.75 76 LYS A C 1
ATOM 562 O O . LYS A 1 76 ? -1.704 -1.261 -10.808 1.00 92.75 76 LYS A O 1
ATOM 567 N N . LEU A 1 77 ? -3.814 -1.667 -10.183 1.00 92.38 77 LEU A N 1
ATOM 568 C CA . LEU A 1 77 ? -3.695 -1.173 -8.811 1.00 92.38 77 LEU A CA 1
ATOM 569 C C . LEU A 1 77 ? -3.879 -2.307 -7.796 1.00 92.38 77 LEU A C 1
ATOM 571 O O . LEU A 1 77 ? -4.625 -3.252 -8.047 1.00 92.38 77 LEU A O 1
ATOM 575 N N . MET A 1 78 ? -3.226 -2.189 -6.640 1.00 94.19 78 MET A N 1
ATOM 576 C CA . MET A 1 78 ? -3.619 -2.924 -5.438 1.00 94.19 78 MET A CA 1
ATOM 577 C C . MET A 1 78 ? -4.723 -2.144 -4.739 1.00 94.19 78 MET A C 1
ATOM 579 O O . MET A 1 78 ? -4.662 -0.912 -4.646 1.00 94.19 78 MET A O 1
ATOM 583 N N . THR A 1 79 ? -5.730 -2.856 -4.254 1.00 91.06 79 THR A N 1
ATOM 584 C CA . THR A 1 79 ? -6.851 -2.251 -3.538 1.00 91.06 79 THR A CA 1
ATOM 585 C C . THR A 1 79 ? -6.467 -1.894 -2.106 1.00 91.06 79 THR A C 1
ATOM 587 O O . THR A 1 79 ? -5.577 -2.501 -1.499 1.00 91.06 79 THR A O 1
ATOM 590 N N . PHE A 1 80 ? -7.175 -0.915 -1.547 1.00 94.00 80 PHE A N 1
ATOM 591 C CA . PHE A 1 80 ? -7.322 -0.820 -0.098 1.00 94.00 80 PHE A CA 1
ATOM 592 C C . PHE A 1 80 ? -8.395 -1.823 0.354 1.00 94.00 80 PHE A C 1
ATOM 594 O O . PHE A 1 80 ? -9.288 -2.130 -0.441 1.00 94.00 80 PHE A O 1
ATOM 601 N N . PRO A 1 81 ? -8.301 -2.379 1.572 1.00 93.31 81 PRO A N 1
ATOM 602 C CA . PRO A 1 81 ? -9.295 -3.325 2.058 1.00 93.31 81 PRO A CA 1
ATOM 603 C C . PRO A 1 81 ? -10.643 -2.635 2.278 1.00 93.31 81 PRO A C 1
ATOM 605 O O . PRO A 1 81 ? -10.710 -1.527 2.815 1.00 93.31 81 PRO A O 1
ATOM 608 N N . GLU A 1 82 ? -11.714 -3.335 1.917 1.00 94.56 82 GLU A N 1
ATOM 609 C CA . GLU A 1 82 ? -13.075 -2.985 2.323 1.00 94.56 82 GLU A CA 1
ATOM 610 C C . GLU A 1 82 ? -13.220 -3.056 3.849 1.00 94.56 82 GLU A C 1
ATOM 612 O O . GLU A 1 82 ? -12.557 -3.859 4.515 1.00 94.56 82 GLU A O 1
ATOM 617 N N . THR A 1 83 ? -14.146 -2.280 4.416 1.00 96.50 83 THR A N 1
ATOM 618 C CA . THR A 1 83 ? -14.417 -2.280 5.867 1.00 96.50 83 THR A CA 1
ATOM 619 C C . THR A 1 83 ? -14.795 -3.670 6.385 1.00 96.50 83 THR A C 1
ATOM 621 O O . THR A 1 83 ? -14.381 -4.060 7.477 1.00 96.50 83 THR A O 1
ATOM 624 N N . SER A 1 84 ? -15.487 -4.472 5.571 1.00 95.31 84 SER A N 1
ATOM 625 C CA . SER A 1 84 ? -15.826 -5.870 5.864 1.00 95.31 84 SER A CA 1
ATOM 626 C C . SER A 1 84 ? -14.600 -6.765 6.082 1.00 95.31 84 SER A C 1
ATOM 628 O O . SER A 1 84 ? -14.664 -7.710 6.867 1.00 95.31 84 SER A O 1
ATOM 630 N N . THR A 1 85 ? -13.460 -6.472 5.445 1.00 96.06 85 THR A N 1
ATOM 631 C CA . THR A 1 85 ? -12.207 -7.202 5.690 1.00 96.06 85 THR A CA 1
ATOM 632 C C . THR A 1 85 ? -11.713 -6.976 7.110 1.00 96.06 85 THR A C 1
ATOM 634 O O . THR A 1 85 ? -11.362 -7.934 7.793 1.00 96.06 85 THR A O 1
ATOM 637 N N . CYS A 1 86 ? -11.765 -5.732 7.579 1.00 97.06 86 CYS A N 1
ATOM 638 C CA . CYS A 1 86 ? -11.384 -5.370 8.938 1.00 97.06 86 CYS A CA 1
ATOM 639 C C . CYS A 1 86 ? -12.368 -5.951 9.971 1.00 97.06 86 CYS A C 1
ATOM 641 O O . CYS A 1 86 ? -11.959 -6.488 11.002 1.00 97.06 86 CYS A O 1
ATOM 643 N N . MET A 1 87 ? -13.672 -5.894 9.675 1.00 97.44 87 MET A N 1
ATOM 644 C CA . MET A 1 87 ? -14.727 -6.349 10.588 1.00 97.44 87 MET A CA 1
ATOM 645 C C . MET A 1 87 ? -14.789 -7.868 10.776 1.00 97.44 87 MET A C 1
ATOM 647 O O . MET A 1 87 ? -15.368 -8.312 11.762 1.00 97.44 87 MET A O 1
ATOM 651 N N . GLN A 1 88 ? -14.142 -8.667 9.920 1.00 96.69 88 GLN A N 1
ATOM 652 C CA . GLN A 1 88 ? -14.017 -10.118 10.138 1.00 96.69 88 GLN A CA 1
ATOM 653 C C . GLN A 1 88 ? -13.337 -10.473 11.470 1.00 96.69 88 GLN A C 1
ATOM 655 O O . GLN A 1 88 ? -13.592 -11.543 12.013 1.00 96.69 88 GLN A O 1
ATOM 660 N N . CYS A 1 89 ? -12.505 -9.578 12.009 1.00 97.56 89 CYS A N 1
ATOM 661 C CA . CYS A 1 89 ? -11.889 -9.730 13.329 1.00 97.56 89 CYS A CA 1
ATOM 662 C C . CYS A 1 89 ? -12.347 -8.635 14.303 1.00 97.56 89 CYS A C 1
ATOM 664 O O . CYS A 1 89 ? -12.624 -8.902 15.470 1.00 97.56 89 CYS A O 1
ATOM 666 N N . HIS A 1 90 ? -12.473 -7.392 13.834 1.00 97.88 90 HIS A N 1
ATOM 667 C CA . HIS A 1 90 ? -12.807 -6.251 14.691 1.00 97.88 90 HIS A CA 1
ATOM 668 C C . HIS A 1 90 ? -14.279 -6.163 15.113 1.00 97.88 90 HIS A C 1
ATOM 670 O O . HIS A 1 90 ? -14.636 -5.267 15.871 1.00 97.88 90 HIS A O 1
ATOM 676 N N . ALA A 1 91 ? -15.119 -7.118 14.704 1.00 97.06 91 ALA A N 1
ATOM 677 C CA . ALA A 1 91 ? -16.418 -7.329 15.339 1.00 97.06 91 ALA A CA 1
ATOM 678 C C . ALA A 1 91 ? -16.294 -7.779 16.810 1.00 97.06 91 ALA A C 1
ATOM 680 O O . ALA A 1 91 ? -17.226 -7.578 17.583 1.00 97.06 91 ALA A O 1
ATOM 681 N N . THR A 1 92 ? -15.161 -8.376 17.201 1.00 97.50 92 THR A N 1
ATOM 682 C CA . THR A 1 92 ? -14.934 -8.891 18.565 1.00 97.50 92 THR A CA 1
ATOM 683 C C . THR A 1 92 ? -13.595 -8.469 19.171 1.00 97.50 92 THR A C 1
ATOM 685 O O . THR A 1 92 ? -13.436 -8.508 20.388 1.00 97.50 92 THR A O 1
ATOM 688 N N . ILE A 1 93 ? -12.625 -8.041 18.358 1.00 96.88 93 ILE A N 1
ATOM 689 C CA . ILE A 1 93 ? -11.289 -7.649 18.824 1.00 96.88 93 ILE A CA 1
ATOM 690 C C . ILE A 1 93 ? -11.176 -6.129 18.961 1.00 96.88 93 ILE A C 1
ATOM 692 O O . ILE A 1 93 ? -11.358 -5.396 17.987 1.00 96.88 93 ILE A O 1
ATOM 696 N N . ALA A 1 94 ? -10.745 -5.676 20.146 1.00 96.62 94 ALA A N 1
ATOM 697 C CA . ALA A 1 94 ? -10.431 -4.276 20.453 1.00 96.62 94 ALA A CA 1
ATOM 698 C C . ALA A 1 94 ? -11.595 -3.299 20.188 1.00 96.62 94 ALA A C 1
ATOM 700 O O . ALA A 1 94 ? -11.381 -2.153 19.792 1.00 96.62 94 ALA A O 1
ATOM 701 N N . THR A 1 95 ? -12.829 -3.767 20.388 1.00 97.19 95 THR A N 1
ATOM 702 C CA . THR A 1 95 ? -14.082 -3.034 20.139 1.00 97.19 95 THR A CA 1
ATOM 703 C C . THR A 1 95 ? -14.254 -1.799 21.028 1.00 97.19 95 THR A C 1
ATOM 705 O O . THR A 1 95 ? -15.031 -0.900 20.715 1.00 97.19 95 THR A O 1
ATOM 708 N N . ASP A 1 96 ? -13.524 -1.742 22.137 1.00 97.44 96 ASP A N 1
ATOM 709 C CA . ASP A 1 96 ? -13.452 -0.626 23.075 1.00 97.44 96 ASP A CA 1
ATOM 710 C C . ASP A 1 96 ? -12.584 0.536 22.564 1.00 97.44 96 ASP A C 1
ATOM 712 O O . ASP A 1 96 ? -12.714 1.664 23.042 1.00 97.44 96 ASP A O 1
ATOM 716 N N . LYS A 1 97 ? -11.715 0.304 21.570 1.00 98.06 97 LYS A N 1
ATOM 717 C CA . LYS A 1 97 ? -10.817 1.344 21.059 1.00 98.06 97 LYS A CA 1
ATOM 718 C C . LYS A 1 97 ? -11.565 2.345 20.168 1.00 98.06 97 LYS A C 1
ATOM 720 O O . LYS A 1 97 ? -12.219 1.921 19.211 1.00 98.06 97 LYS A O 1
ATOM 725 N N . PRO A 1 98 ? -11.353 3.667 20.338 1.00 98.12 98 PRO A N 1
ATOM 726 C CA . PRO A 1 98 ? -11.994 4.692 19.503 1.00 98.12 98 PRO A CA 1
ATOM 727 C C . PRO A 1 98 ? -11.770 4.503 17.995 1.00 98.12 98 PRO A C 1
ATOM 729 O O . PRO A 1 98 ? -12.672 4.715 17.188 1.00 98.12 98 PRO A O 1
ATOM 732 N N . ALA A 1 99 ? -10.580 4.044 17.596 1.00 97.62 99 ALA A N 1
ATOM 733 C CA . ALA A 1 99 ? -10.264 3.756 16.196 1.00 97.62 99 ALA A CA 1
ATOM 734 C C . ALA A 1 99 ? -11.127 2.621 15.610 1.00 97.62 99 ALA A C 1
ATOM 736 O O . ALA A 1 99 ? -11.515 2.685 14.444 1.00 97.62 99 ALA A O 1
ATOM 737 N N . ILE A 1 100 ? -11.453 1.605 16.416 1.00 98.31 100 ILE A N 1
ATOM 738 C CA . ILE A 1 100 ? -12.292 0.474 16.001 1.00 98.31 100 ILE A CA 1
ATOM 739 C C . ILE A 1 100 ? -13.773 0.852 16.023 1.00 98.31 100 ILE A C 1
ATOM 741 O O . ILE A 1 100 ? -14.510 0.464 15.124 1.00 98.31 100 ILE A O 1
ATOM 745 N N . GLN A 1 101 ? -14.200 1.693 16.964 1.00 98.06 101 GLN A N 1
ATOM 746 C CA . GLN A 1 101 ? -15.541 2.286 16.931 1.00 98.06 101 GLN A CA 1
ATOM 747 C C . GLN A 1 101 ? -15.745 3.117 15.656 1.00 98.06 101 GLN A C 1
ATOM 749 O O . GLN A 1 101 ? -16.756 2.969 14.976 1.00 98.06 101 GLN A O 1
ATOM 754 N N . LYS A 1 102 ? -14.743 3.915 15.258 1.00 97.75 102 LYS A N 1
ATOM 755 C CA . LYS A 1 102 ? -14.764 4.659 13.990 1.00 97.75 102 LYS A CA 1
ATOM 756 C C . LYS A 1 102 ? -14.816 3.730 12.771 1.00 97.75 102 LYS A C 1
ATOM 758 O O . LYS A 1 102 ? -15.581 3.989 11.845 1.00 97.75 102 LYS A O 1
ATOM 763 N N . LEU A 1 103 ? -14.045 2.638 12.772 1.00 97.94 103 LEU A N 1
ATOM 764 C CA . LEU A 1 103 ? -14.135 1.593 11.745 1.00 97.94 103 LEU A CA 1
ATOM 765 C C . LEU A 1 103 ? -15.550 1.001 11.664 1.00 97.94 103 LEU A C 1
ATOM 767 O O . LEU A 1 103 ? -16.075 0.843 10.564 1.00 97.94 103 LEU A O 1
ATOM 771 N N . ALA A 1 104 ? -16.166 0.690 12.806 1.00 97.69 104 ALA A N 1
ATOM 772 C CA . ALA A 1 104 ? -17.512 0.133 12.861 1.00 97.69 104 ALA A CA 1
ATOM 773 C C . ALA A 1 104 ? -18.555 1.102 12.282 1.00 97.69 104 ALA A C 1
ATOM 775 O O . ALA A 1 104 ? -19.461 0.653 11.582 1.00 97.69 104 ALA A O 1
ATOM 776 N N . THR A 1 105 ? -18.391 2.414 12.489 1.00 97.69 105 THR A N 1
ATOM 777 C CA . THR A 1 105 ? -19.224 3.442 11.844 1.00 97.69 105 THR A CA 1
ATOM 778 C C . THR A 1 105 ? -19.099 3.406 10.322 1.00 97.69 105 THR A C 1
ATOM 780 O O . THR A 1 105 ? -20.120 3.364 9.644 1.00 97.69 105 THR A O 1
ATOM 783 N N . TYR A 1 106 ? -17.879 3.355 9.768 1.00 97.75 106 TYR A N 1
ATOM 784 C CA . TYR A 1 106 ? -17.700 3.208 8.314 1.00 97.75 106 TYR A CA 1
ATOM 785 C C . TYR A 1 106 ? -18.301 1.896 7.789 1.00 97.75 106 TYR A C 1
ATOM 787 O O . TYR A 1 106 ? -18.888 1.847 6.710 1.00 97.75 106 TYR A O 1
ATOM 795 N N . ALA A 1 107 ? -18.173 0.809 8.555 1.00 96.75 107 ALA A N 1
ATOM 796 C CA . ALA A 1 107 ? -18.717 -0.482 8.159 1.00 96.75 107 ALA A CA 1
ATOM 797 C C . ALA A 1 107 ? -20.254 -0.491 8.141 1.00 96.75 107 ALA A C 1
ATOM 799 O O . ALA A 1 107 ? -20.846 -1.051 7.219 1.00 96.75 107 ALA A O 1
ATOM 800 N N . SER A 1 108 ? -20.905 0.137 9.126 1.00 96.81 108 SER A N 1
ATOM 801 C CA . SER A 1 108 ? -22.368 0.193 9.221 1.00 96.81 108 SER A CA 1
ATOM 802 C C . SER A 1 108 ? -22.990 1.160 8.212 1.00 96.81 108 SER A C 1
ATOM 804 O O . SER A 1 108 ? -24.037 0.843 7.647 1.00 96.81 108 SER A O 1
ATOM 806 N N . SER A 1 109 ? -22.327 2.286 7.921 1.00 96.31 109 SER A N 1
ATOM 807 C CA . SER A 1 109 ? -22.752 3.225 6.873 1.00 96.31 109 SER A CA 1
ATOM 808 C C . SER A 1 109 ? -22.484 2.710 5.456 1.00 96.31 109 SER A C 1
ATOM 810 O O . SER A 1 109 ? -23.031 3.253 4.499 1.00 96.31 109 SER A O 1
ATOM 812 N N . LYS A 1 110 ? -21.682 1.642 5.315 1.00 93.44 110 LYS A N 1
ATOM 813 C CA . LYS A 1 110 ? -21.172 1.113 4.035 1.00 93.44 110 LYS A CA 1
ATOM 814 C C . LYS A 1 110 ? -20.343 2.137 3.254 1.00 93.44 110 LYS A C 1
ATOM 816 O O . LYS A 1 110 ? -20.185 2.009 2.041 1.00 93.44 110 LYS A O 1
ATOM 821 N N . GLU A 1 111 ? -19.805 3.137 3.940 1.00 91.19 111 GLU A N 1
ATOM 822 C CA . GLU A 1 111 ? -18.906 4.108 3.335 1.00 91.19 111 GLU A CA 1
ATOM 823 C C . GLU A 1 111 ? -17.468 3.576 3.361 1.00 91.19 111 GLU A C 1
ATOM 825 O O . GLU A 1 111 ? -17.004 3.063 4.387 1.00 91.19 111 GLU A O 1
ATOM 830 N N . PRO A 1 112 ? -16.720 3.699 2.253 1.00 93.31 112 PRO A N 1
ATOM 831 C CA . PRO A 1 112 ? -15.313 3.343 2.252 1.00 93.31 112 PRO A CA 1
ATOM 832 C C . PRO A 1 112 ? -14.526 4.306 3.145 1.00 93.31 112 PRO A C 1
ATOM 834 O O . PRO A 1 112 ? -14.787 5.510 3.188 1.00 93.31 112 PRO A O 1
ATOM 837 N N . ILE A 1 113 ? -13.500 3.787 3.819 1.00 96.62 113 ILE A N 1
ATOM 838 C CA . ILE A 1 113 ? -12.573 4.630 4.577 1.00 96.62 113 ILE A CA 1
ATOM 839 C C . ILE A 1 113 ? -11.817 5.521 3.575 1.00 96.62 113 ILE A C 1
ATOM 841 O O . ILE A 1 113 ? -11.194 4.986 2.649 1.00 96.62 113 ILE A O 1
ATOM 845 N N . PRO A 1 114 ? -11.817 6.856 3.742 1.00 96.00 114 PRO A N 1
ATOM 846 C CA . PRO A 1 114 ? -11.183 7.778 2.801 1.00 96.00 114 PRO A CA 1
ATOM 847 C C . PRO A 1 114 ? -9.659 7.826 3.006 1.00 96.00 114 PRO A C 1
ATOM 849 O O . PRO A 1 114 ? -9.102 8.837 3.427 1.00 96.00 114 PRO A O 1
ATOM 852 N N . TRP A 1 115 ? -8.976 6.706 2.755 1.00 96.12 115 TRP A N 1
ATOM 853 C CA . TRP A 1 115 ? -7.534 6.559 2.959 1.00 96.12 115 TRP A CA 1
ATOM 854 C C . TRP A 1 115 ? -6.727 7.617 2.203 1.00 96.12 115 TRP A C 1
ATOM 856 O O . TRP A 1 115 ? -6.903 7.825 0.998 1.00 96.12 115 TRP A O 1
ATOM 866 N N . VAL A 1 116 ? -5.757 8.222 2.891 1.00 95.75 116 VAL A N 1
ATOM 867 C CA . VAL A 1 116 ? -4.805 9.135 2.259 1.00 95.75 116 VAL A CA 1
ATOM 868 C C . VAL A 1 116 ? -3.720 8.308 1.582 1.00 95.75 116 VAL A C 1
ATOM 870 O O . VAL A 1 116 ? -2.892 7.659 2.223 1.00 95.75 116 VAL A O 1
ATOM 873 N N . ARG A 1 117 ? -3.731 8.307 0.248 1.00 93.69 117 ARG A N 1
ATOM 874 C CA . ARG A 1 117 ? -2.784 7.535 -0.563 1.00 93.69 117 ARG A CA 1
ATOM 875 C C . ARG A 1 117 ? -1.361 8.094 -0.442 1.00 93.69 117 ARG A C 1
ATOM 877 O O . ARG A 1 117 ? -1.133 9.238 -0.824 1.00 93.69 117 ARG A O 1
ATOM 884 N N . VAL A 1 118 ? -0.434 7.238 -0.002 1.00 94.75 118 VAL A N 1
ATOM 885 C CA . VAL A 1 118 ? 1.003 7.534 0.156 1.00 94.75 118 VAL A CA 1
ATOM 886 C C . VAL A 1 118 ? 1.736 7.503 -1.187 1.00 94.75 118 VAL A C 1
ATOM 888 O O . VAL A 1 118 ? 2.226 8.526 -1.637 1.00 94.75 118 VAL A O 1
ATOM 891 N N . TYR A 1 119 ? 1.751 6.356 -1.873 1.00 93.00 119 TYR A N 1
ATOM 892 C CA . TYR A 1 119 ? 2.409 6.230 -3.178 1.00 93.00 119 TYR A CA 1
ATOM 893 C C . TYR A 1 119 ? 1.442 6.575 -4.313 1.00 93.00 119 TYR A C 1
ATOM 895 O O . TYR A 1 119 ? 0.358 5.985 -4.421 1.00 93.00 119 TYR A O 1
ATOM 903 N N . LYS A 1 120 ? 1.846 7.507 -5.181 1.00 89.25 120 LYS A N 1
ATOM 904 C CA . LYS A 1 120 ? 1.101 7.914 -6.379 1.00 89.25 120 LYS A CA 1
ATOM 905 C C . LYS A 1 120 ? 2.027 7.890 -7.588 1.00 89.25 120 LYS A C 1
ATOM 907 O O . LYS A 1 120 ? 3.004 8.625 -7.639 1.00 89.25 120 LYS A O 1
ATOM 912 N N . VAL A 1 121 ? 1.691 7.060 -8.568 1.00 88.69 121 VAL A N 1
ATOM 913 C CA . VAL A 1 121 ? 2.298 7.139 -9.899 1.00 88.69 121 VAL A CA 1
ATOM 914 C C . VAL A 1 121 ? 1.662 8.324 -10.628 1.00 88.69 121 VAL A C 1
ATOM 916 O O . VAL A 1 121 ? 0.443 8.505 -10.557 1.00 88.69 121 VAL A O 1
ATOM 919 N N . LEU A 1 122 ? 2.480 9.150 -11.284 1.00 87.69 122 LEU A N 1
ATOM 920 C CA . LEU A 1 122 ? 2.006 10.345 -11.981 1.00 87.69 122 LEU A CA 1
ATOM 921 C C . LEU A 1 122 ? 1.066 9.993 -13.152 1.00 87.69 122 LEU A C 1
ATOM 923 O O . LEU A 1 122 ? 1.216 8.932 -13.770 1.00 87.69 122 LEU A O 1
ATOM 927 N N . PRO A 1 123 ? 0.110 10.880 -13.490 1.00 86.19 123 PRO A N 1
ATOM 928 C CA . PRO A 1 123 ? -0.713 10.726 -14.687 1.00 86.19 123 PRO A CA 1
ATOM 929 C C . PRO A 1 123 ? 0.139 10.558 -15.955 1.00 86.19 123 PRO A C 1
ATOM 931 O O . PRO A 1 123 ? 1.216 11.136 -16.068 1.00 86.19 123 PRO A O 1
ATOM 934 N N . GLY A 1 124 ? -0.352 9.772 -16.918 1.00 87.12 124 GLY A N 1
ATOM 935 C CA . GLY A 1 124 ? 0.357 9.496 -18.177 1.00 87.12 124 GLY A CA 1
ATOM 936 C C . GLY A 1 124 ? 1.365 8.340 -18.115 1.00 87.12 124 GLY A C 1
ATOM 937 O O . GLY A 1 124 ? 1.973 8.010 -19.131 1.00 87.12 124 GLY A O 1
ATOM 938 N N . ILE A 1 125 ? 1.524 7.695 -16.954 1.00 91.69 125 ILE A N 1
ATOM 939 C CA . ILE A 1 125 ? 2.350 6.493 -16.806 1.00 91.69 125 ILE A CA 1
ATOM 940 C C . ILE A 1 125 ? 1.459 5.242 -16.831 1.00 91.69 125 ILE A C 1
ATOM 942 O O . ILE A 1 125 ? 0.570 5.053 -15.998 1.00 91.69 125 ILE A O 1
ATOM 946 N N . ALA A 1 126 ? 1.711 4.359 -17.791 1.00 90.69 126 ALA A N 1
ATOM 947 C CA . ALA A 1 126 ? 1.156 3.023 -17.866 1.00 90.69 126 ALA A CA 1
ATOM 948 C C . ALA A 1 126 ? 1.895 2.100 -16.893 1.00 90.69 126 ALA A C 1
ATOM 950 O O . ALA A 1 126 ? 3.060 1.766 -17.083 1.00 90.69 126 ALA A O 1
ATOM 951 N N . TRP A 1 127 ? 1.191 1.658 -15.854 1.00 92.69 127 TRP A N 1
ATOM 952 C CA . TRP A 1 127 ? 1.771 0.807 -14.825 1.00 92.69 127 TRP A CA 1
ATOM 953 C C . TRP A 1 127 ? 0.805 -0.288 -14.357 1.00 92.69 127 TRP A C 1
ATOM 955 O O . TRP A 1 127 ? -0.418 -0.119 -14.394 1.00 92.69 127 TRP A O 1
ATOM 965 N N . SER A 1 128 ? 1.358 -1.433 -13.941 1.00 94.56 128 SER A N 1
ATOM 966 C CA . SER A 1 128 ? 0.588 -2.591 -13.482 1.00 94.56 128 SER A CA 1
ATOM 967 C C . SER A 1 128 ? 1.290 -3.369 -12.379 1.00 94.56 128 SER A C 1
ATOM 969 O O . SER A 1 128 ? 2.333 -3.968 -12.627 1.00 94.56 128 SER A O 1
ATOM 971 N N . HIS A 1 129 ? 0.680 -3.454 -11.193 1.00 96.62 129 HIS A N 1
ATOM 972 C CA . HIS A 1 129 ? 1.146 -4.375 -10.150 1.00 96.62 129 HIS A CA 1
ATOM 973 C C . HIS A 1 129 ? 1.214 -5.816 -10.656 1.00 96.62 129 HIS A C 1
ATOM 975 O O . HIS A 1 129 ? 2.196 -6.496 -10.392 1.00 96.62 129 HIS A O 1
ATOM 981 N N . ARG A 1 130 ? 0.216 -6.275 -11.422 1.00 96.44 130 ARG A N 1
ATOM 982 C CA . ARG A 1 130 ? 0.170 -7.646 -11.946 1.00 96.44 130 ARG A CA 1
ATOM 983 C C . ARG A 1 130 ? 1.404 -8.021 -12.746 1.00 96.44 130 ARG A C 1
ATOM 985 O O . ARG A 1 130 ? 1.956 -9.090 -1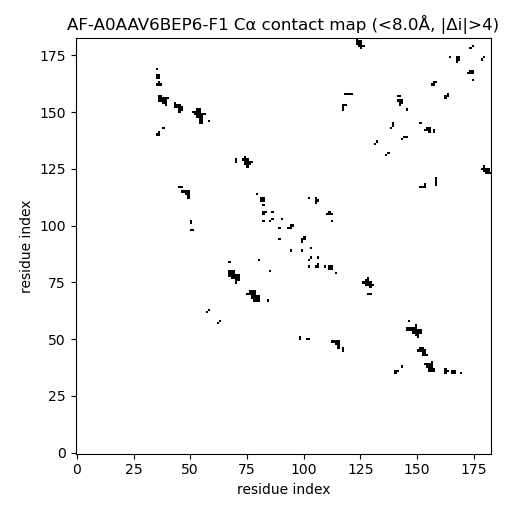2.521 1.00 96.44 130 ARG A O 1
ATOM 992 N N . ALA A 1 131 ? 1.830 -7.151 -13.661 1.00 95.94 131 ALA A N 1
ATOM 993 C CA . ALA A 1 131 ? 3.012 -7.402 -14.480 1.00 95.94 131 ALA A CA 1
ATOM 994 C C . ALA A 1 131 ? 4.274 -7.558 -13.613 1.00 95.94 131 ALA A C 1
ATOM 996 O O . ALA A 1 131 ? 5.058 -8.478 -13.828 1.00 95.94 131 ALA A O 1
ATOM 997 N N . HIS A 1 132 ? 4.434 -6.710 -12.594 1.00 96.44 132 HIS A N 1
ATOM 998 C CA . HIS A 1 132 ? 5.590 -6.754 -11.694 1.00 96.44 132 HIS A CA 1
ATOM 999 C C . HIS A 1 132 ? 5.541 -7.957 -10.740 1.00 96.44 132 HIS A C 1
ATOM 1001 O O . HIS A 1 132 ? 6.550 -8.629 -10.546 1.00 96.44 132 HIS A O 1
ATOM 1007 N N . LEU A 1 133 ? 4.365 -8.280 -10.194 1.00 96.44 133 LEU A N 1
ATOM 1008 C CA . LEU A 1 133 ? 4.163 -9.463 -9.354 1.00 96.44 133 LEU A CA 1
ATOM 1009 C C . LEU A 1 133 ? 4.403 -10.756 -10.146 1.00 96.44 133 LEU A C 1
ATOM 1011 O O . LEU A 1 133 ? 5.050 -11.668 -9.640 1.00 96.44 133 LEU A O 1
ATOM 1015 N N . ALA A 1 134 ? 3.947 -10.823 -11.402 1.00 96.31 134 ALA A N 1
ATOM 1016 C CA . ALA A 1 134 ? 4.195 -11.959 -12.293 1.00 96.31 134 ALA A CA 1
ATOM 1017 C C . ALA A 1 134 ? 5.683 -12.116 -12.650 1.00 96.31 134 ALA A C 1
ATOM 1019 O O . ALA A 1 134 ? 6.147 -13.233 -12.857 1.00 96.31 134 ALA A O 1
ATOM 1020 N N . ALA A 1 135 ? 6.439 -11.015 -12.668 1.00 96.44 135 ALA A N 1
ATOM 1021 C CA . ALA A 1 135 ? 7.894 -11.025 -12.807 1.00 96.44 135 ALA A CA 1
ATOM 1022 C C . ALA A 1 135 ? 8.636 -11.379 -11.498 1.00 96.44 135 ALA A C 1
ATOM 1024 O O . ALA A 1 135 ? 9.863 -11.358 -11.465 1.00 96.44 135 ALA A O 1
ATOM 1025 N N . GLY A 1 136 ? 7.918 -11.694 -10.413 1.00 95.75 136 GLY A N 1
ATOM 1026 C CA . GLY A 1 136 ? 8.503 -12.087 -9.129 1.00 95.75 136 GLY A CA 1
ATOM 1027 C C . GLY A 1 136 ? 9.012 -10.923 -8.274 1.00 95.75 136 GLY A C 1
ATOM 1028 O O . GLY A 1 136 ? 9.716 -11.152 -7.288 1.00 95.75 136 GLY A O 1
ATOM 1029 N N . VAL A 1 137 ? 8.665 -9.677 -8.617 1.00 96.31 137 VAL A N 1
ATOM 1030 C CA . VAL A 1 137 ? 9.043 -8.504 -7.818 1.00 96.31 137 VAL A CA 1
ATOM 1031 C C . VAL A 1 137 ? 8.299 -8.534 -6.484 1.00 96.31 137 VAL A C 1
ATOM 1033 O O . VAL A 1 137 ? 7.073 -8.642 -6.437 1.00 96.31 137 VAL A O 1
ATOM 1036 N N . LYS A 1 138 ? 9.049 -8.420 -5.385 1.00 95.62 138 LYS A N 1
ATOM 1037 C CA . LYS A 1 138 ? 8.500 -8.425 -4.025 1.00 95.62 138 LYS A CA 1
A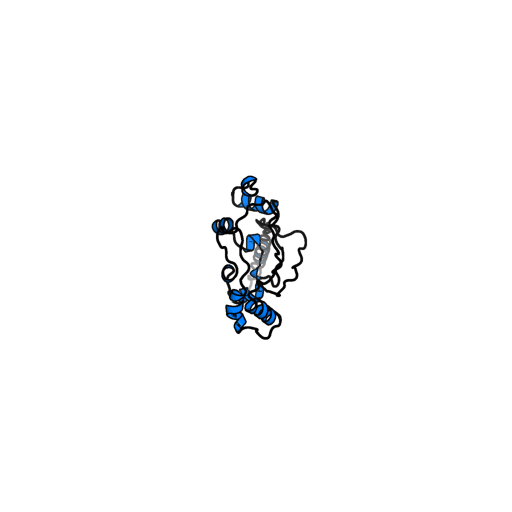TOM 1038 C C . LYS A 1 138 ? 7.937 -7.055 -3.646 1.00 95.62 138 LYS A C 1
ATOM 1040 O O . LYS A 1 138 ? 8.456 -6.023 -4.071 1.00 95.62 138 LYS A O 1
ATOM 1045 N N . CYS A 1 139 ? 6.918 -7.036 -2.787 1.00 95.62 139 CYS A N 1
ATOM 1046 C CA . CYS A 1 139 ? 6.282 -5.806 -2.305 1.00 95.62 139 CYS A CA 1
ATOM 1047 C C . CYS A 1 139 ? 7.299 -4.847 -1.668 1.00 95.62 139 CYS A C 1
ATOM 1049 O O . CYS A 1 139 ? 7.269 -3.642 -1.908 1.00 95.62 139 CYS A O 1
ATOM 1051 N N . GLU A 1 140 ? 8.225 -5.396 -0.886 1.00 95.12 140 GLU A N 1
ATOM 1052 C CA . GLU A 1 140 ? 9.219 -4.666 -0.102 1.00 95.12 140 GLU A CA 1
ATOM 1053 C C . GLU A 1 140 ? 10.289 -4.013 -0.975 1.00 95.12 140 GLU A C 1
ATOM 1055 O O . GLU A 1 140 ? 10.888 -3.019 -0.569 1.00 95.12 140 GLU A O 1
ATOM 1060 N N . THR A 1 141 ? 10.499 -4.523 -2.194 1.00 95.38 141 THR A N 1
ATOM 1061 C CA . THR A 1 141 ? 11.386 -3.885 -3.172 1.00 95.38 141 THR A CA 1
ATOM 1062 C C . THR A 1 141 ? 10.905 -2.473 -3.489 1.00 95.38 141 THR A C 1
ATOM 1064 O O . THR A 1 141 ? 11.723 -1.571 -3.613 1.00 95.38 141 THR A O 1
ATOM 1067 N N . CYS A 1 142 ? 9.588 -2.269 -3.580 1.00 95.19 142 CYS A N 1
ATOM 1068 C CA . CYS A 1 142 ? 8.991 -0.983 -3.929 1.00 95.19 142 CYS A CA 1
ATOM 1069 C C . CYS A 1 142 ? 8.451 -0.215 -2.721 1.00 95.19 142 CYS A C 1
ATOM 1071 O O . CYS A 1 142 ? 8.493 1.005 -2.727 1.00 95.19 142 CYS A O 1
ATOM 1073 N N . HIS A 1 143 ? 7.942 -0.884 -1.689 1.00 95.75 143 HIS A N 1
ATOM 1074 C CA . HIS A 1 143 ? 7.289 -0.222 -0.553 1.00 95.75 143 HIS A CA 1
ATOM 1075 C C . HIS A 1 143 ? 8.143 -0.184 0.721 1.00 95.75 143 HIS A C 1
ATOM 1077 O O . HIS A 1 143 ? 7.710 0.386 1.722 1.00 95.75 143 HIS A O 1
ATOM 1083 N N . GLY A 1 144 ? 9.356 -0.743 0.686 1.00 94.38 144 GLY A N 1
ATOM 1084 C CA . GLY A 1 144 ? 10.247 -0.840 1.839 1.00 94.38 144 GLY A CA 1
ATOM 1085 C C . GLY A 1 144 ? 9.806 -1.914 2.836 1.00 94.38 144 GLY A C 1
ATOM 1086 O O . GLY A 1 144 ? 8.982 -2.775 2.533 1.00 94.38 144 GLY A O 1
ATOM 1087 N N . ALA A 1 145 ? 10.354 -1.868 4.050 1.00 95.50 145 ALA A N 1
ATOM 1088 C CA . ALA A 1 145 ? 10.054 -2.831 5.110 1.00 95.50 145 ALA A CA 1
ATOM 1089 C C . ALA A 1 145 ? 8.681 -2.567 5.762 1.00 95.50 145 ALA A C 1
ATOM 1091 O O . ALA A 1 145 ? 8.598 -2.208 6.934 1.00 95.50 145 ALA A O 1
ATOM 1092 N N . VAL A 1 146 ? 7.591 -2.730 5.001 1.00 96.12 146 VAL A N 1
ATOM 1093 C CA . VAL A 1 146 ? 6.209 -2.451 5.446 1.00 96.12 146 VAL A CA 1
ATOM 1094 C C . VAL A 1 146 ? 5.833 -3.241 6.703 1.00 96.12 146 VAL A C 1
ATOM 1096 O O . VAL A 1 146 ? 5.093 -2.736 7.546 1.00 96.12 146 VAL A O 1
ATOM 1099 N N . ALA A 1 147 ? 6.403 -4.438 6.878 1.00 96.00 147 ALA A N 1
ATOM 1100 C CA . ALA A 1 147 ? 6.249 -5.254 8.083 1.00 96.00 147 ALA A CA 1
ATOM 1101 C C . ALA A 1 147 ? 6.669 -4.549 9.380 1.00 96.00 147 ALA A C 1
ATOM 1103 O O . ALA A 1 147 ? 6.141 -4.862 10.438 1.00 96.00 147 ALA A O 1
ATOM 1104 N N . GLU A 1 148 ? 7.542 -3.546 9.301 1.00 95.81 148 GLU A N 1
ATOM 1105 C CA . GLU A 1 148 ? 8.024 -2.795 10.461 1.00 95.81 148 GLU A CA 1
ATOM 1106 C C . GLU A 1 148 ? 7.340 -1.429 10.620 1.00 95.81 148 GLU A C 1
ATOM 1108 O O . GLU A 1 148 ? 7.622 -0.687 11.565 1.00 95.81 148 GLU A O 1
ATOM 1113 N N . MET A 1 149 ? 6.412 -1.079 9.723 1.00 95.94 149 MET A N 1
ATOM 1114 C CA . MET A 1 149 ? 5.794 0.243 9.684 1.00 95.94 149 MET A CA 1
ATOM 1115 C C . MET A 1 149 ? 4.551 0.314 10.572 1.00 95.94 149 MET A C 1
ATOM 1117 O O . MET A 1 149 ? 3.507 -0.277 10.283 1.00 95.94 149 MET A O 1
ATOM 1121 N N . ALA A 1 150 ? 4.647 1.098 11.647 1.00 95.88 150 ALA A N 1
ATOM 1122 C CA . ALA A 1 150 ? 3.488 1.470 12.458 1.00 95.88 150 ALA A CA 1
ATOM 1123 C C . ALA A 1 150 ? 2.563 2.464 11.736 1.00 95.88 150 ALA A C 1
ATOM 1125 O O . ALA A 1 150 ? 1.357 2.431 11.942 1.00 95.88 150 ALA A O 1
ATOM 1126 N N . THR A 1 151 ? 3.123 3.293 10.855 1.00 95.06 151 THR A N 1
ATOM 1127 C CA . THR A 1 151 ? 2.380 4.192 9.969 1.00 95.06 151 THR A CA 1
ATOM 1128 C C . THR A 1 151 ? 3.037 4.159 8.598 1.00 95.06 151 THR A C 1
ATOM 1130 O O . THR A 1 151 ? 4.263 4.127 8.500 1.00 95.06 151 THR A O 1
ATOM 1133 N N . MET A 1 152 ? 2.232 4.152 7.537 1.00 95.19 152 MET A N 1
ATOM 1134 C CA . MET A 1 152 ? 2.749 4.133 6.172 1.00 95.19 152 MET A CA 1
ATOM 1135 C C . MET A 1 152 ? 3.315 5.501 5.771 1.00 95.19 152 MET A C 1
ATOM 1137 O O . MET A 1 152 ? 2.646 6.520 5.938 1.00 95.19 152 MET A O 1
ATOM 1141 N N . SER A 1 153 ? 4.502 5.510 5.169 1.00 94.69 153 SER A N 1
ATOM 1142 C CA . SER A 1 153 ? 5.121 6.687 4.550 1.00 94.69 153 SER A CA 1
ATOM 1143 C C . SER A 1 153 ? 5.850 6.316 3.254 1.00 94.69 153 SER A C 1
ATOM 1145 O O . SER A 1 153 ? 6.040 5.138 2.932 1.00 94.69 153 SER A O 1
ATOM 1147 N N . GLU A 1 154 ? 6.207 7.328 2.464 1.00 94.69 154 GLU A N 1
ATOM 1148 C CA . GLU A 1 154 ? 6.909 7.140 1.194 1.00 94.69 154 GLU A CA 1
ATOM 1149 C C . GLU A 1 154 ? 8.416 7.003 1.453 1.00 94.69 154 GLU A C 1
ATOM 1151 O O . GLU A 1 154 ? 9.170 7.971 1.401 1.00 94.69 154 GLU A O 1
ATOM 1156 N N . VAL A 1 155 ? 8.859 5.796 1.808 1.00 94.56 155 VAL A N 1
ATOM 1157 C CA . VAL A 1 155 ? 10.261 5.526 2.173 1.00 94.56 155 VAL A CA 1
ATOM 1158 C C . VAL A 1 155 ? 11.159 5.202 0.983 1.00 94.56 155 VAL A C 1
ATOM 1160 O O . VAL A 1 155 ? 12.377 5.275 1.121 1.00 94.56 155 VAL A O 1
ATOM 1163 N N . THR A 1 156 ? 10.594 4.835 -0.169 1.00 95.19 156 THR A N 1
ATOM 1164 C CA . THR A 1 156 ? 11.357 4.534 -1.386 1.00 95.19 156 THR A CA 1
ATOM 1165 C C . THR A 1 156 ? 11.070 5.551 -2.480 1.00 95.19 156 THR A C 1
ATOM 1167 O O . THR A 1 156 ? 9.965 6.073 -2.604 1.00 95.19 156 THR A O 1
ATOM 1170 N N . SER A 1 157 ? 12.047 5.734 -3.356 1.00 94.50 157 SER A N 1
ATOM 1171 C CA . SER A 1 157 ? 11.950 6.596 -4.534 1.00 94.50 157 SER A CA 1
ATOM 1172 C C . SER A 1 157 ? 11.279 5.920 -5.734 1.00 94.50 157 SER A C 1
ATOM 1174 O O . SER A 1 157 ? 11.545 6.283 -6.883 1.00 94.50 157 SER A O 1
ATOM 1176 N N . VAL A 1 158 ? 10.426 4.910 -5.508 1.00 93.88 158 VAL A N 1
ATOM 1177 C CA . VAL A 1 158 ? 9.791 4.109 -6.576 1.00 93.88 158 VAL A CA 1
ATOM 1178 C C . VAL A 1 158 ? 8.931 4.944 -7.531 1.00 93.88 158 VAL A C 1
ATOM 1180 O O . VAL A 1 158 ? 8.715 4.550 -8.671 1.00 93.88 158 VAL A O 1
ATOM 1183 N N . THR A 1 159 ? 8.452 6.105 -7.086 1.00 92.38 159 THR A N 1
ATOM 1184 C CA . THR A 1 159 ? 7.635 7.046 -7.870 1.00 92.38 159 THR A CA 1
ATOM 1185 C C . THR A 1 159 ? 8.451 7.851 -8.886 1.00 92.38 159 THR A C 1
ATOM 1187 O O . THR A 1 159 ? 7.875 8.567 -9.705 1.00 92.38 159 THR A O 1
ATOM 1190 N N . THR A 1 160 ? 9.781 7.726 -8.876 1.00 92.81 160 THR A N 1
ATOM 1191 C CA . THR A 1 160 ? 10.676 8.415 -9.811 1.00 92.81 160 THR A CA 1
ATOM 1192 C C . THR A 1 160 ? 10.951 7.577 -11.061 1.00 92.81 160 THR A C 1
ATOM 1194 O O . THR A 1 160 ? 11.105 6.356 -11.000 1.00 92.81 160 THR A O 1
ATOM 1197 N N . MET A 1 161 ? 11.111 8.246 -12.208 1.00 93.50 161 MET A N 1
ATOM 1198 C CA . MET A 1 161 ? 11.516 7.596 -13.462 1.00 93.50 161 MET A CA 1
ATOM 1199 C C . MET A 1 161 ? 12.863 6.869 -13.327 1.00 93.50 161 MET A C 1
ATOM 1201 O O . MET A 1 161 ? 13.027 5.774 -13.862 1.00 93.50 161 MET A O 1
ATOM 1205 N N . TYR A 1 162 ? 13.808 7.448 -12.575 1.00 92.81 162 TYR A N 1
ATOM 1206 C CA . TYR A 1 162 ? 15.113 6.837 -12.315 1.00 92.81 162 TYR A CA 1
ATOM 1207 C C . TYR A 1 162 ? 14.980 5.453 -11.668 1.00 92.81 162 TYR A C 1
ATOM 1209 O O . TYR A 1 162 ? 15.612 4.505 -12.128 1.00 92.81 162 TYR A O 1
ATOM 1217 N N . SER A 1 163 ? 14.129 5.310 -10.649 1.00 94.50 163 SER A N 1
ATOM 1218 C CA . SER A 1 163 ? 13.917 4.024 -9.977 1.00 94.50 163 SER A CA 1
ATOM 1219 C C . SER A 1 163 ? 13.321 2.970 -10.900 1.00 94.50 163 SER A C 1
ATOM 1221 O O . SER A 1 163 ? 13.759 1.821 -10.865 1.00 94.50 163 SER A O 1
ATOM 1223 N N . CYS A 1 164 ? 12.368 3.351 -11.757 1.00 94.38 164 CYS A N 1
ATOM 1224 C CA . CYS A 1 164 ? 11.816 2.445 -12.762 1.00 94.38 164 CYS A CA 1
ATOM 1225 C C . CYS A 1 164 ? 12.902 1.969 -13.737 1.00 94.38 164 CYS A C 1
ATOM 1227 O O . CYS A 1 164 ? 13.072 0.766 -13.919 1.00 94.38 164 CYS A O 1
ATOM 1229 N N . LEU A 1 165 ? 13.671 2.897 -14.318 1.00 94.94 165 LEU A N 1
ATOM 1230 C CA . LEU A 1 165 ? 14.710 2.575 -15.299 1.00 94.94 165 LEU A CA 1
ATOM 1231 C C . LEU A 1 165 ? 15.841 1.739 -14.699 1.00 94.94 165 LEU A C 1
ATOM 1233 O O . LEU A 1 165 ? 16.191 0.711 -15.269 1.00 94.94 165 LEU A O 1
ATOM 1237 N N . ASN A 1 166 ? 16.360 2.128 -13.532 1.00 94.62 166 ASN A N 1
ATOM 1238 C CA . ASN A 1 166 ? 17.422 1.391 -12.848 1.00 94.62 166 ASN A CA 1
ATOM 1239 C C . ASN A 1 166 ? 16.967 -0.032 -12.488 1.00 94.62 166 ASN A C 1
ATOM 1241 O O . ASN A 1 166 ? 17.707 -0.991 -12.691 1.00 94.62 166 ASN A O 1
ATOM 1245 N N . CYS A 1 167 ? 15.736 -0.188 -11.992 1.00 95.81 167 CYS A N 1
ATOM 1246 C CA . CYS A 1 167 ? 15.175 -1.503 -11.696 1.00 95.81 167 CYS A CA 1
ATOM 1247 C C . CYS A 1 167 ? 15.016 -2.346 -12.969 1.00 95.81 167 CYS A C 1
ATOM 1249 O O . CYS A 1 167 ? 15.414 -3.509 -12.987 1.00 95.81 167 CYS A O 1
ATOM 1251 N N . HIS A 1 168 ? 14.490 -1.766 -14.051 1.00 96.19 168 HIS A N 1
ATOM 1252 C CA . HIS A 1 168 ? 14.327 -2.478 -15.317 1.00 96.19 168 HIS A CA 1
ATOM 1253 C C . HIS A 1 168 ? 15.677 -2.893 -15.914 1.00 96.19 168 HIS A C 1
ATOM 1255 O O . HIS A 1 168 ? 15.815 -4.038 -16.334 1.00 96.19 168 HIS A O 1
ATOM 1261 N N . GLU A 1 169 ? 16.687 -2.021 -15.881 1.00 94.88 169 GLU A N 1
ATOM 1262 C CA . GLU A 1 169 ? 18.049 -2.321 -16.337 1.00 94.88 169 GLU A CA 1
ATOM 1263 C C . GLU A 1 169 ? 18.660 -3.489 -15.552 1.00 94.88 169 GLU A C 1
ATOM 1265 O O . GLU A 1 169 ? 19.135 -4.454 -16.150 1.00 94.88 169 GLU A O 1
ATOM 1270 N N . MET A 1 170 ? 18.562 -3.459 -14.218 1.00 93.81 170 MET A N 1
ATOM 1271 C CA . MET A 1 170 ? 19.084 -4.515 -13.342 1.00 93.81 170 MET A CA 1
ATOM 1272 C C . MET A 1 170 ? 18.397 -5.876 -13.534 1.00 93.81 170 MET A C 1
ATOM 1274 O O . MET A 1 170 ? 18.978 -6.895 -13.170 1.00 93.81 170 MET A O 1
ATOM 1278 N N . ASN A 1 171 ? 17.183 -5.907 -14.096 1.00 94.62 171 ASN A N 1
ATOM 1279 C CA . ASN A 1 171 ? 16.442 -7.140 -14.395 1.00 94.62 171 ASN A CA 1
ATOM 1280 C C . ASN A 1 171 ? 16.376 -7.458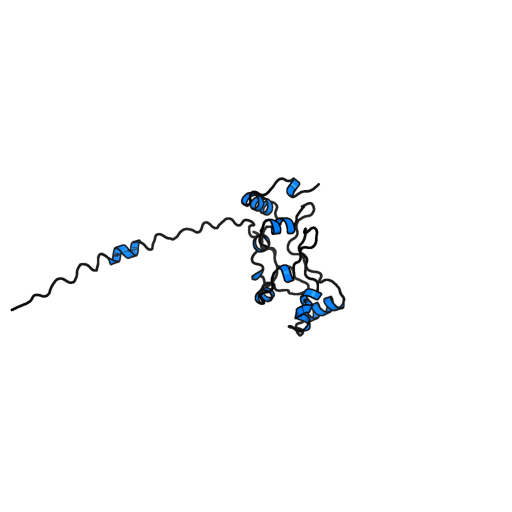 -15.893 1.00 94.62 171 ASN A C 1
ATOM 1282 O O . ASN A 1 171 ? 15.640 -8.363 -16.283 1.00 94.62 171 ASN A O 1
ATOM 1286 N N . HIS A 1 172 ? 17.094 -6.712 -16.739 1.00 94.94 172 HIS A N 1
ATOM 1287 C CA . HIS A 1 172 ? 17.026 -6.845 -18.198 1.00 94.94 172 HIS A CA 1
ATOM 1288 C C . HIS A 1 172 ? 15.588 -6.763 -18.757 1.00 94.94 172 HIS A C 1
ATOM 1290 O O . HIS A 1 172 ? 15.238 -7.426 -19.735 1.00 94.94 172 HIS A O 1
ATOM 1296 N N . ALA A 1 173 ? 14.739 -5.948 -18.130 1.00 95.50 173 ALA A N 1
ATOM 1297 C CA . ALA A 1 173 ? 13.372 -5.690 -18.562 1.00 95.50 173 ALA A CA 1
ATOM 1298 C C . ALA A 1 173 ? 13.316 -4.532 -19.573 1.00 95.50 173 ALA A C 1
ATOM 1300 O O . ALA A 1 173 ? 14.195 -3.672 -19.620 1.00 95.50 173 ALA A O 1
ATOM 1301 N N . LYS A 1 174 ? 12.247 -4.483 -20.380 1.00 94.75 174 LYS A N 1
ATOM 1302 C CA . LYS A 1 174 ? 12.036 -3.406 -21.361 1.00 94.75 174 LYS A CA 1
ATOM 1303 C C . LYS A 1 174 ? 11.959 -2.049 -20.661 1.00 94.75 174 LYS A C 1
ATOM 1305 O O . LYS A 1 174 ? 11.153 -1.877 -19.753 1.00 94.75 174 LYS A O 1
ATOM 1310 N N . SER A 1 175 ? 12.759 -1.089 -21.105 1.00 93.38 175 SER A N 1
ATOM 1311 C CA . SER A 1 175 ? 12.843 0.266 -20.538 1.00 93.38 175 SER A CA 1
ATOM 1312 C C . SER A 1 175 ? 12.636 1.363 -21.588 1.00 93.38 175 SER A C 1
ATOM 1314 O O . SER A 1 175 ? 12.942 2.529 -21.345 1.00 93.38 175 SER A O 1
ATOM 1316 N N . SER A 1 176 ? 12.114 1.001 -22.764 1.00 93.00 176 SER A N 1
ATOM 1317 C CA . SER A 1 176 ? 11.761 1.961 -23.809 1.00 93.00 176 SER A CA 1
ATOM 1318 C C . SER A 1 176 ? 10.644 2.898 -23.339 1.00 93.00 176 SER A C 1
ATOM 1320 O O . SER A 1 176 ? 9.804 2.517 -22.521 1.00 93.00 176 SER A O 1
ATOM 1322 N N . CYS A 1 177 ? 10.612 4.125 -23.863 1.00 91.88 177 CYS A N 1
ATOM 1323 C CA . CYS A 1 177 ? 9.668 5.159 -23.427 1.00 91.88 177 CYS A CA 1
ATOM 1324 C C . CYS A 1 177 ? 8.203 4.691 -23.490 1.00 91.88 177 CYS A C 1
ATOM 1326 O O . CYS A 1 177 ? 7.449 4.910 -22.546 1.00 91.88 177 CYS A O 1
ATOM 1328 N N . ASP A 1 178 ? 7.826 3.986 -24.557 1.00 91.88 178 ASP A N 1
ATOM 1329 C CA . ASP A 1 178 ? 6.484 3.445 -24.815 1.00 91.88 178 ASP A CA 1
ATOM 1330 C C . ASP A 1 178 ? 6.071 2.316 -23.855 1.00 91.88 178 ASP A C 1
ATOM 1332 O O . ASP A 1 178 ? 4.882 2.028 -23.693 1.00 91.88 178 ASP A O 1
ATOM 1336 N N . THR A 1 179 ? 7.038 1.701 -23.165 1.00 91.75 179 THR A N 1
ATOM 1337 C CA . THR A 1 179 ? 6.750 0.714 -22.117 1.00 91.75 179 THR A CA 1
ATOM 1338 C C . THR A 1 179 ? 6.016 1.370 -20.944 1.00 91.75 179 THR A C 1
ATOM 1340 O O . THR A 1 179 ? 5.097 0.775 -20.378 1.00 91.75 179 THR A O 1
ATOM 1343 N N . CYS A 1 180 ? 6.397 2.606 -20.605 1.00 92.12 180 CYS A N 1
ATOM 1344 C CA . CYS A 1 180 ? 5.898 3.330 -19.436 1.00 92.12 180 CYS A CA 1
ATOM 1345 C C . CYS A 1 180 ? 4.964 4.483 -19.805 1.00 92.12 180 CYS A C 1
ATOM 1347 O O . CYS A 1 180 ? 4.080 4.807 -19.025 1.00 92.12 180 CYS A O 1
ATOM 1349 N N . HIS A 1 181 ? 5.125 5.104 -20.968 1.00 90.62 181 HIS A N 1
ATOM 1350 C CA . HIS A 1 181 ? 4.337 6.251 -21.405 1.00 90.62 181 HIS A CA 1
ATOM 1351 C C . HIS A 1 181 ? 3.502 5.845 -22.611 1.00 90.62 181 HIS A C 1
ATOM 1353 O O . HIS A 1 181 ? 4.005 5.729 -23.725 1.00 90.62 181 HIS A O 1
ATOM 1359 N N . LYS A 1 182 ? 2.214 5.596 -22.373 1.00 75.31 182 LYS A N 1
ATOM 1360 C CA . LYS A 1 182 ? 1.256 5.356 -23.453 1.00 75.31 182 LYS A CA 1
ATOM 1361 C C . LYS A 1 182 ? 0.624 6.687 -23.838 1.00 75.31 182 LYS A C 1
ATOM 1363 O O . LYS A 1 182 ? 0.085 7.367 -22.964 1.00 75.31 182 LYS A O 1
ATOM 1368 N N . HIS A 1 183 ? 0.742 7.035 -25.114 1.00 60.06 183 HIS A N 1
ATOM 1369 C CA . HIS A 1 183 ? 0.047 8.155 -25.742 1.00 60.06 183 HIS A CA 1
ATOM 1370 C C . HIS A 1 183 ? -1.390 7.771 -26.093 1.00 60.06 183 HIS A C 1
ATOM 1372 O O . HIS A 1 183 ? -1.612 6.580 -26.420 1.00 60.06 183 HIS A O 1
#

Foldseek 3Di:
DDDDDDDDDPPPPPVVVVVVVVVPPPPPPPPPPPQLWAWDPDDWDFDDFPAQAFLQVVCVVVDDPCLQWPQDPPQQDTDGGQLVSVCVPLVPPPVVDPSSVSSVVCVVVVHGRPTDDADDADPQWRGGPVVCVVVVNDPCSQQNPSNNGSGGHRTTPNNDLVSVQSNCVVVVHDNDPCNTGPD

Secondary structure (DSSP, 8-state):
--------SSSTTTHHHHTTSSTTS----------SSPBPSS--PPPPPSS---HHHHHTTT--HHHH----TT-SSPPPPPHHHHHHHHTTSSTTSHHHHHHHHHHHHTPPP----S--PPTTB---HHHHHHTT--HHHHH--GGG-SS----B-TTSHHHHHHHHHHTT----HHHHB--